Protein AF-A0A1G6Z382-F1 (afdb_monomer)

Mean predicted aligned error: 14.05 Å

Organism: NCBI:txid67344

Solvent-accessible surface area (backbone atoms only — not comparable to full-atom values): 13376 Å² total; per-residue (Å²): 138,86,88,85,84,87,79,84,83,82,91,83,75,92,77,90,72,85,78,77,84,85,70,66,70,61,54,58,51,49,52,54,50,49,60,47,50,56,53,57,46,63,77,44,44,68,63,54,48,50,48,51,53,40,37,58,52,25,72,68,38,95,47,33,58,59,16,46,53,53,32,54,49,52,49,50,49,55,32,52,77,30,65,69,52,27,49,55,74,53,34,86,59,90,91,37,66,72,57,52,52,51,54,52,48,50,50,54,39,50,41,51,28,52,51,48,10,39,75,70,55,50,26,41,82,86,68,54,58,52,52,51,54,51,50,49,52,56,51,55,62,46,25,59,64,36,27,72,76,66,41,78,64,48,49,52,61,60,50,50,55,55,51,63,72,43,37,50,60,94,66,78,76,76,80,80,80,75,62,51,74,69,55,45,54,50,51,56,55,70,67,45,55,85,79,72,69,77,80,77,64,85,77,78,79,86,76,86,80,74,91,86,85,85,81,90,80,133

Nearest PDB structures (folds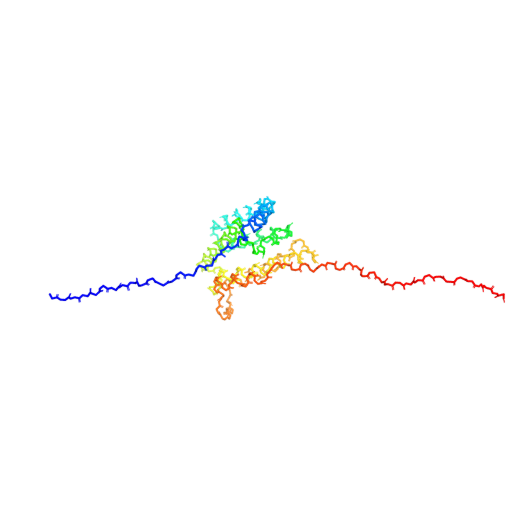eek):
  5ovy-assembly1_A  TM=8.124E-01  e=6.525E-07  Mycobacteroides abscessus ATCC 19977
  2o7t-assembly1_A-2  TM=6.522E-01  e=5.419E-02  Corynebacterium glutamicum
  4dw6-assembly1_A  TM=5.379E-01  e=5.115E-01  Mycobacterium tuberculosis
  3nxc-assembly1_A-2  TM=4.611E-01  e=4.389E-01  Escherichia coli K-12

Structure (mmCIF, N/CA/C/O backbone):
data_AF-A0A1G6Z382-F1
#
_entry.id   AF-A0A1G6Z382-F1
#
loop_
_atom_site.group_PDB
_atom_site.id
_atom_site.type_symbol
_atom_site.label_atom_id
_atom_site.label_alt_id
_atom_site.label_comp_id
_atom_site.label_asym_id
_atom_site.label_entity_id
_atom_site.label_seq_id
_atom_site.pdbx_PDB_ins_code
_atom_site.Cartn_x
_atom_site.Cartn_y
_atom_site.Cartn_z
_atom_site.occupancy
_atom_site.B_iso_or_equiv
_atom_site.auth_seq_id
_atom_site.auth_comp_id
_atom_site.auth_asym_id
_atom_site.auth_atom_id
_atom_site.pdbx_PDB_model_num
ATOM 1 N N . MET A 1 1 ? -37.699 55.249 -8.198 1.00 37.56 1 MET A N 1
ATOM 2 C CA . MET A 1 1 ? -36.897 55.324 -6.958 1.00 37.56 1 MET A CA 1
ATOM 3 C C . MET A 1 1 ? -35.907 54.172 -6.975 1.00 37.56 1 MET A C 1
ATOM 5 O O . MET A 1 1 ? -36.363 53.043 -7.046 1.00 37.56 1 MET A O 1
ATOM 9 N N . GLY A 1 2 ? -34.603 54.464 -6.929 1.00 37.72 2 GLY A N 1
ATOM 10 C CA . GLY A 1 2 ? -33.578 53.499 -6.503 1.00 37.72 2 GLY A CA 1
ATOM 11 C C . GLY A 1 2 ? -32.687 52.887 -7.588 1.00 37.72 2 GLY A C 1
ATOM 12 O O . GLY A 1 2 ? -32.868 51.737 -7.954 1.00 37.72 2 GLY A O 1
ATOM 13 N N . THR A 1 3 ? -31.713 53.668 -8.049 1.00 36.41 3 THR A N 1
ATOM 14 C CA . THR A 1 3 ? -30.533 53.320 -8.863 1.00 36.41 3 THR A CA 1
ATOM 15 C C . THR A 1 3 ? -29.584 52.330 -8.172 1.00 36.41 3 THR A C 1
ATOM 17 O O . THR A 1 3 ? -29.286 52.549 -7.003 1.00 36.41 3 THR A O 1
ATOM 20 N N . VAL A 1 4 ? -29.010 51.359 -8.906 1.00 34.84 4 VAL A N 1
ATOM 21 C CA . VAL A 1 4 ? -27.672 50.758 -8.650 1.00 34.84 4 VAL A CA 1
ATOM 22 C C . VAL A 1 4 ? -27.096 50.296 -10.007 1.00 34.84 4 VAL A C 1
ATOM 24 O O . VAL A 1 4 ? -27.610 49.362 -10.608 1.00 34.84 4 VAL A O 1
ATOM 27 N N . ALA A 1 5 ? -26.306 51.136 -10.681 1.00 33.81 5 ALA A N 1
ATOM 28 C CA . ALA A 1 5 ? -24.834 51.134 -10.730 1.00 33.81 5 ALA A CA 1
ATOM 29 C C . ALA A 1 5 ? -24.227 50.019 -11.611 1.00 33.81 5 ALA A C 1
ATOM 31 O O . ALA A 1 5 ? -23.841 48.943 -11.162 1.00 33.81 5 ALA A O 1
ATOM 32 N N . GLU A 1 6 ? -24.131 50.363 -12.892 1.00 31.95 6 GLU A N 1
ATOM 33 C CA . GLU A 1 6 ? -23.311 49.767 -13.942 1.00 31.95 6 GLU A CA 1
ATOM 34 C C . GLU A 1 6 ? -21.823 49.888 -13.567 1.00 31.95 6 GLU A C 1
ATOM 36 O O . GLU A 1 6 ? -21.307 50.990 -13.390 1.00 31.95 6 GLU A O 1
ATOM 41 N N . THR A 1 7 ? -21.134 48.756 -13.396 1.00 32.41 7 THR A N 1
ATOM 42 C CA . THR A 1 7 ? -19.675 48.732 -13.209 1.00 32.41 7 THR A CA 1
ATOM 43 C C . THR A 1 7 ? -19.030 48.282 -14.509 1.00 32.41 7 THR A C 1
ATOM 45 O O . THR A 1 7 ? -19.066 47.109 -14.877 1.00 32.41 7 THR A O 1
ATOM 48 N N . GLN A 1 8 ? -18.459 49.261 -15.203 1.00 28.50 8 GLN A N 1
ATOM 49 C CA . GLN A 1 8 ? -17.589 49.079 -16.352 1.00 28.50 8 GLN A CA 1
ATOM 50 C C . GLN A 1 8 ? -16.321 48.327 -15.929 1.00 28.50 8 GLN A C 1
ATOM 52 O O . GLN A 1 8 ? -15.611 48.754 -15.019 1.00 28.50 8 GLN A O 1
ATOM 57 N N . VAL A 1 9 ? -16.014 47.234 -16.625 1.00 33.16 9 VAL A N 1
ATOM 58 C CA . VAL A 1 9 ? -14.691 46.604 -16.592 1.00 33.16 9 VAL A CA 1
ATOM 59 C C . VAL A 1 9 ? -13.892 47.187 -17.753 1.00 33.16 9 VAL A C 1
ATOM 61 O O . VAL A 1 9 ? -14.219 46.972 -18.919 1.00 33.16 9 VAL A O 1
ATOM 64 N N . THR A 1 10 ? -12.873 47.976 -17.430 1.00 30.80 10 THR A N 1
ATOM 65 C CA . THR A 1 10 ? -11.912 48.524 -18.388 1.00 30.80 10 THR A CA 1
ATOM 66 C C . THR A 1 10 ? -10.898 47.457 -18.830 1.00 30.80 10 THR A C 1
ATOM 68 O O . THR A 1 10 ? -10.396 46.708 -17.989 1.00 30.80 10 THR A O 1
ATOM 71 N N . PRO A 1 11 ? -10.550 47.394 -20.131 1.00 27.97 11 PRO A N 1
ATOM 72 C CA . PRO A 1 11 ? -9.504 46.524 -20.652 1.00 27.97 11 PRO A CA 1
ATOM 73 C C . PRO A 1 11 ? -8.146 47.243 -20.608 1.00 27.97 11 PRO A C 1
ATOM 75 O O . PRO A 1 11 ? -7.964 48.293 -21.221 1.00 27.97 11 PRO A O 1
ATOM 78 N N . TRP A 1 12 ? -7.175 46.670 -19.908 1.00 28.38 12 TRP A N 1
ATOM 79 C CA . TRP A 1 12 ? -5.752 46.983 -20.065 1.00 28.38 12 TRP A CA 1
ATOM 80 C C . TRP A 1 12 ? -5.058 45.683 -20.494 1.00 28.38 12 TRP A C 1
ATOM 82 O O . TRP A 1 12 ? -5.486 44.607 -20.093 1.00 28.38 12 TRP A O 1
ATOM 92 N N . ALA A 1 13 ? -3.985 45.643 -21.263 1.00 28.78 13 ALA A N 1
ATOM 93 C CA . ALA A 1 13 ? -3.425 46.508 -22.284 1.00 28.78 13 ALA A CA 1
ATOM 94 C C . ALA A 1 13 ? -2.597 45.542 -23.149 1.00 28.78 13 ALA A C 1
ATOM 96 O O . ALA A 1 13 ? -2.020 44.584 -22.627 1.00 28.78 13 ALA A O 1
ATOM 97 N N . ALA A 1 14 ? -2.572 45.761 -24.460 1.00 29.89 14 ALA A N 1
ATOM 98 C CA . ALA A 1 14 ? -1.743 44.986 -25.367 1.00 29.89 14 ALA A CA 1
ATOM 99 C C . ALA A 1 14 ? -0.263 45.142 -24.987 1.00 29.89 14 ALA A C 1
ATOM 101 O O . ALA A 1 14 ? 0.250 46.256 -24.890 1.00 29.89 14 ALA A O 1
ATOM 102 N N . GLY A 1 15 ? 0.405 44.012 -24.777 1.00 27.69 15 GLY A N 1
ATOM 103 C CA . GLY A 1 15 ? 1.846 43.889 -24.906 1.00 27.69 15 GLY A CA 1
ATOM 104 C C . GLY A 1 15 ? 2.104 42.984 -26.097 1.00 27.69 15 GLY A C 1
ATOM 105 O O . GLY A 1 15 ? 2.038 41.764 -25.962 1.00 27.69 15 GLY A O 1
ATOM 106 N N . ASP A 1 16 ? 2.346 43.586 -27.258 1.00 37.78 16 ASP A N 1
ATOM 107 C CA . ASP A 1 16 ? 2.897 42.888 -28.411 1.00 37.78 16 ASP A CA 1
ATOM 108 C C . ASP A 1 16 ? 4.299 42.396 -28.040 1.00 37.78 16 ASP A C 1
ATOM 110 O O . ASP A 1 16 ? 5.248 43.174 -27.939 1.00 37.78 16 ASP A O 1
ATOM 114 N N . VAL A 1 17 ? 4.428 41.090 -27.811 1.00 34.91 17 VAL A N 1
ATOM 115 C CA . VAL A 1 17 ? 5.716 40.404 -27.878 1.00 34.91 17 VAL A CA 1
ATOM 116 C C . VAL A 1 17 ? 5.632 39.452 -29.053 1.00 34.91 17 VAL A C 1
ATOM 118 O O . VAL A 1 17 ? 5.010 38.390 -28.997 1.00 34.91 17 VAL A O 1
ATOM 121 N N . GLU A 1 18 ? 6.246 39.898 -30.138 1.00 30.92 18 GLU A N 1
ATOM 122 C CA . GLU A 1 18 ? 6.592 39.126 -31.317 1.00 30.92 18 GLU A CA 1
ATOM 123 C C . GLU A 1 18 ? 7.218 37.791 -30.884 1.00 30.92 18 GLU A C 1
ATOM 125 O O . GLU A 1 18 ? 8.352 37.718 -30.405 1.00 30.92 18 GLU A O 1
ATOM 130 N N . THR A 1 19 ? 6.442 36.712 -30.991 1.00 37.09 19 THR A N 1
ATOM 131 C CA . THR A 1 19 ? 6.929 35.357 -30.736 1.00 37.09 19 THR A CA 1
ATOM 132 C C . THR A 1 19 ? 7.710 34.901 -31.958 1.00 37.09 19 THR A C 1
ATOM 134 O O . THR A 1 19 ? 7.186 34.275 -32.876 1.00 37.09 19 THR A O 1
ATOM 137 N N . VAL A 1 20 ? 9.004 35.220 -31.965 1.00 37.88 20 VAL A N 1
ATOM 138 C CA . VAL A 1 20 ? 9.977 34.549 -32.827 1.00 37.88 20 VAL A CA 1
ATOM 139 C C . VAL A 1 20 ? 9.923 33.054 -32.504 1.00 37.88 20 VAL A C 1
ATOM 141 O O . VAL A 1 20 ? 10.113 32.633 -31.361 1.00 37.88 20 VAL A O 1
ATOM 144 N N . GLY A 1 21 ? 9.588 32.258 -33.517 1.00 43.69 21 GLY A N 1
ATOM 145 C CA . GLY A 1 21 ? 9.312 30.834 -33.402 1.00 43.69 21 GLY A CA 1
ATOM 146 C C . GLY A 1 21 ? 10.452 30.039 -32.767 1.00 43.69 21 GLY A C 1
ATOM 147 O O . GLY A 1 21 ? 11.489 29.808 -33.379 1.00 43.69 21 GLY A O 1
ATOM 148 N N . VAL A 1 22 ? 10.189 29.508 -31.574 1.00 44.59 22 VAL A N 1
ATOM 149 C CA . VAL A 1 22 ? 10.884 28.346 -30.999 1.00 44.59 22 VAL A CA 1
ATOM 150 C C . VAL A 1 22 ? 9.844 27.229 -30.819 1.00 44.59 22 VAL A C 1
ATOM 152 O O . VAL A 1 22 ? 9.589 26.740 -29.726 1.00 44.59 22 VAL A O 1
ATOM 155 N N . GLY A 1 23 ? 9.121 26.899 -31.895 1.00 45.06 23 GLY A N 1
ATOM 156 C CA . GLY A 1 23 ? 7.919 26.051 -31.834 1.00 45.06 23 GLY A CA 1
ATOM 157 C C . GLY A 1 23 ? 8.081 24.610 -32.323 1.00 45.06 23 GLY A C 1
ATOM 158 O O . GLY A 1 23 ? 7.208 23.784 -32.059 1.00 45.06 23 GLY A O 1
ATOM 159 N N . GLU A 1 24 ? 9.170 24.277 -33.018 1.00 42.47 24 GLU A N 1
ATOM 160 C CA . GLU A 1 24 ? 9.216 23.035 -33.808 1.00 42.47 24 GLU A CA 1
ATOM 161 C C . GLU A 1 24 ? 10.185 21.976 -33.257 1.00 42.47 24 GLU A C 1
ATOM 163 O O . GLU A 1 24 ? 9.921 20.778 -33.355 1.00 42.47 24 GLU A O 1
ATOM 168 N N . HIS A 1 25 ? 11.233 22.381 -32.532 1.00 40.31 25 HIS A N 1
ATOM 169 C CA . HIS A 1 25 ? 12.170 21.434 -31.913 1.00 40.31 25 HIS A CA 1
ATOM 170 C C . HIS A 1 25 ? 11.658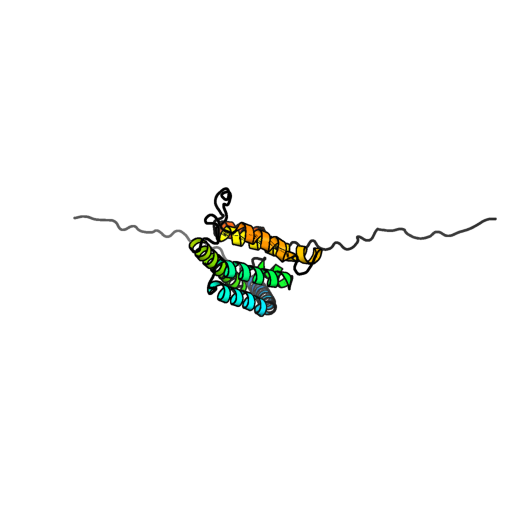 20.823 -30.594 1.00 40.31 25 HIS A C 1
ATOM 172 O O . HIS A 1 25 ? 11.987 19.674 -30.286 1.00 40.31 25 HIS A O 1
ATOM 178 N N . GLN A 1 26 ? 10.798 21.528 -29.843 1.00 42.03 26 GLN A N 1
ATOM 179 C CA . GLN A 1 26 ? 10.212 21.010 -28.597 1.00 42.03 26 GLN A CA 1
ATOM 180 C C . GLN A 1 26 ? 9.153 19.921 -28.857 1.00 42.03 26 GLN A C 1
ATOM 182 O O . GLN A 1 26 ? 9.088 18.944 -28.111 1.00 42.03 26 GLN A O 1
ATOM 187 N N . ARG A 1 27 ? 8.357 20.034 -29.935 1.00 44.53 27 ARG A N 1
ATOM 188 C CA . ARG A 1 27 ? 7.290 19.063 -30.261 1.00 44.53 27 ARG A CA 1
ATOM 189 C C . ARG A 1 27 ? 7.840 17.714 -30.723 1.00 44.53 27 ARG A C 1
ATOM 191 O O . ARG A 1 27 ? 7.331 16.676 -30.313 1.00 44.53 27 ARG A O 1
ATOM 198 N N . VAL A 1 28 ? 8.914 17.709 -31.516 1.00 48.06 28 VAL A N 1
ATOM 199 C CA . VAL A 1 28 ? 9.547 16.467 -32.003 1.00 48.06 28 VAL A CA 1
ATOM 200 C C . VAL A 1 28 ? 10.350 15.772 -30.894 1.00 48.06 28 VAL A C 1
ATOM 202 O O . VAL A 1 28 ? 10.411 14.542 -30.842 1.00 48.06 28 VAL A O 1
ATOM 205 N N . ALA A 1 29 ? 10.947 16.531 -29.967 1.00 49.84 29 ALA A N 1
ATOM 206 C CA . ALA A 1 29 ? 11.574 15.973 -28.767 1.00 49.84 29 ALA A CA 1
ATOM 207 C C . ALA A 1 29 ? 10.533 15.407 -27.781 1.00 49.84 29 ALA A C 1
ATOM 209 O O . ALA A 1 29 ? 10.727 14.301 -27.273 1.00 49.84 29 ALA A O 1
ATOM 210 N N . GLY A 1 30 ? 9.410 16.110 -27.581 1.00 54.06 30 GLY A N 1
ATOM 211 C CA . GLY A 1 30 ? 8.272 15.645 -26.781 1.00 54.06 30 GLY A CA 1
ATOM 212 C C . GLY A 1 30 ? 7.637 14.371 -27.342 1.00 54.06 30 GLY A C 1
ATOM 213 O O . GLY A 1 30 ? 7.497 13.392 -26.618 1.00 54.06 30 GLY A O 1
ATOM 214 N N . GLY A 1 31 ? 7.374 14.319 -28.653 1.00 58.53 31 GLY A N 1
ATOM 215 C CA . GLY A 1 31 ? 6.812 13.133 -29.312 1.00 58.53 31 GLY A CA 1
ATOM 216 C C . GLY A 1 31 ? 7.732 11.906 -29.269 1.00 58.53 31 GLY A C 1
ATOM 217 O O . GLY A 1 31 ? 7.267 10.787 -29.063 1.00 58.53 31 GLY A O 1
ATOM 218 N N . ARG A 1 32 ? 9.056 12.094 -29.389 1.00 60.31 32 ARG A N 1
ATOM 219 C CA . ARG A 1 32 ? 10.026 10.989 -29.265 1.00 60.31 32 ARG A CA 1
ATOM 220 C C . ARG A 1 32 ? 10.184 10.487 -27.829 1.00 60.31 32 ARG A C 1
ATOM 222 O O . ARG A 1 32 ? 10.360 9.284 -27.639 1.00 60.31 32 ARG A O 1
ATOM 229 N N . ARG A 1 33 ? 10.118 11.377 -26.831 1.00 57.72 33 ARG A N 1
ATOM 230 C CA . ARG A 1 33 ? 10.147 11.012 -25.405 1.00 57.72 33 ARG A CA 1
ATOM 231 C C . ARG A 1 33 ? 8.869 10.270 -25.004 1.00 57.72 33 ARG A C 1
ATOM 233 O O . ARG A 1 33 ? 8.987 9.202 -24.410 1.00 57.72 33 ARG A O 1
ATOM 240 N N . GLN A 1 34 ? 7.702 10.759 -25.425 1.00 59.44 34 GLN A N 1
ATOM 241 C CA . GLN A 1 34 ? 6.414 10.096 -25.206 1.00 59.44 34 GLN A CA 1
ATOM 242 C C . GLN A 1 34 ? 6.397 8.695 -25.831 1.00 59.44 34 GLN A C 1
ATOM 244 O O . GLN A 1 34 ? 6.180 7.709 -25.139 1.00 59.44 34 GLN A O 1
ATOM 249 N N . GLY A 1 35 ? 6.773 8.569 -27.110 1.00 61.31 35 GLY A N 1
ATOM 250 C CA . GLY A 1 35 ? 6.819 7.268 -27.786 1.00 61.31 35 GLY A CA 1
ATOM 251 C C . GLY A 1 35 ? 7.896 6.308 -27.256 1.00 61.31 35 GLY A C 1
ATOM 252 O O . GLY A 1 35 ? 7.848 5.109 -27.534 1.00 61.31 35 GLY A O 1
ATOM 253 N N . HIS A 1 36 ? 8.904 6.792 -26.524 1.00 61.03 36 HIS A N 1
ATOM 254 C CA . HIS A 1 36 ? 9.823 5.932 -25.773 1.00 61.03 36 HIS A CA 1
ATOM 255 C C . HIS A 1 36 ? 9.199 5.477 -24.451 1.00 61.03 36 HIS A C 1
ATOM 257 O O . HIS A 1 36 ? 9.239 4.286 -24.158 1.00 61.03 36 HIS A O 1
ATOM 263 N N . GLN A 1 37 ? 8.583 6.393 -23.699 1.00 61.12 37 GLN A N 1
ATOM 264 C CA . GLN A 1 37 ? 7.869 6.074 -22.466 1.00 61.12 37 GLN A CA 1
ATOM 265 C C . GLN A 1 37 ? 6.765 5.046 -22.736 1.00 61.12 37 GLN A C 1
ATOM 267 O O . GLN A 1 37 ? 6.804 3.974 -22.145 1.00 61.12 37 GLN A O 1
ATOM 272 N N . ASP A 1 38 ? 5.894 5.264 -23.721 1.00 63.75 38 ASP A N 1
ATOM 273 C CA . ASP A 1 38 ? 4.815 4.329 -24.075 1.00 63.75 38 ASP A CA 1
ATOM 274 C C . ASP A 1 38 ? 5.334 2.916 -24.424 1.00 63.75 38 ASP A C 1
ATOM 276 O O . ASP A 1 38 ? 4.706 1.910 -24.087 1.00 63.75 38 ASP A O 1
ATOM 280 N N . ARG A 1 39 ? 6.525 2.810 -25.038 1.00 60.84 39 ARG A N 1
ATOM 281 C CA . ARG A 1 39 ? 7.186 1.520 -25.314 1.00 60.84 39 ARG A CA 1
ATOM 282 C C . ARG A 1 39 ? 7.738 0.851 -24.060 1.00 60.84 39 ARG A C 1
ATOM 284 O O . ARG A 1 39 ? 7.617 -0.363 -23.939 1.00 60.84 39 ARG A O 1
ATOM 291 N N . VAL A 1 40 ? 8.319 1.617 -23.137 1.00 61.50 40 VAL A N 1
ATOM 292 C CA . VAL A 1 40 ? 8.726 1.104 -21.819 1.00 61.50 40 VAL A CA 1
ATOM 293 C C . VAL A 1 40 ? 7.494 0.559 -21.090 1.00 61.50 40 VAL A C 1
ATOM 295 O O . VAL A 1 40 ? 7.530 -0.567 -20.609 1.00 61.50 40 VAL A O 1
ATOM 298 N N . PHE A 1 41 ? 6.362 1.270 -21.115 1.00 63.81 41 PHE A N 1
ATOM 299 C CA . PHE A 1 41 ? 5.103 0.798 -20.522 1.00 63.81 41 PHE A CA 1
ATOM 300 C C . PHE A 1 41 ? 4.562 -0.483 -21.151 1.00 63.81 41 PHE A C 1
ATOM 302 O O . PHE A 1 41 ? 4.065 -1.344 -20.427 1.00 63.81 41 PHE A O 1
ATOM 309 N N . ALA A 1 42 ? 4.675 -0.644 -22.470 1.00 68.00 42 ALA A N 1
ATOM 310 C CA . ALA A 1 42 ? 4.212 -1.851 -23.149 1.00 68.00 42 ALA A CA 1
ATOM 311 C C . ALA A 1 42 ? 4.883 -3.130 -22.612 1.00 68.00 42 ALA A C 1
ATOM 313 O O . ALA A 1 42 ? 4.229 -4.168 -22.550 1.00 68.00 42 ALA A O 1
ATOM 314 N N . VAL A 1 43 ? 6.145 -3.047 -22.173 1.00 68.81 43 VAL A N 1
ATOM 315 C CA . VAL A 1 43 ? 6.887 -4.176 -21.578 1.00 68.81 43 VAL A CA 1
ATOM 316 C C . VAL A 1 43 ? 6.357 -4.541 -20.187 1.00 68.81 43 VAL A C 1
ATOM 318 O O . VAL A 1 43 ? 6.398 -5.704 -19.797 1.00 68.81 43 VAL A O 1
ATOM 321 N N . PHE A 1 44 ? 5.822 -3.570 -19.447 1.00 70.00 44 PHE A N 1
ATOM 322 C CA . PHE A 1 44 ? 5.355 -3.763 -18.070 1.00 70.00 44 PHE A CA 1
ATOM 323 C C . PHE A 1 44 ? 3.837 -3.907 -17.942 1.00 70.00 44 PHE A C 1
ATOM 325 O O . PHE A 1 44 ? 3.341 -4.186 -16.852 1.00 70.00 44 PHE A O 1
ATOM 332 N N . ARG A 1 45 ? 3.092 -3.741 -19.041 1.00 72.75 45 ARG A N 1
ATOM 333 C CA . ARG A 1 45 ? 1.624 -3.731 -19.066 1.00 72.75 45 ARG A CA 1
ATOM 334 C C . ARG A 1 45 ? 1.007 -4.928 -18.352 1.00 72.75 45 ARG A C 1
ATOM 336 O O . ARG A 1 45 ? 0.088 -4.736 -17.565 1.00 72.75 45 ARG A O 1
ATOM 343 N N . ASP A 1 46 ? 1.511 -6.129 -18.610 1.00 75.31 46 ASP A N 1
ATOM 344 C CA . ASP A 1 46 ? 0.913 -7.354 -18.078 1.00 75.31 46 ASP A CA 1
ATOM 345 C C . ASP A 1 46 ? 1.074 -7.413 -16.542 1.00 75.31 46 ASP A C 1
ATOM 347 O O . ASP A 1 46 ? 0.108 -7.659 -15.828 1.00 75.31 46 ASP A O 1
ATOM 351 N N . ARG A 1 47 ? 2.230 -6.992 -16.009 1.00 75.50 47 ARG A N 1
ATOM 352 C CA . ARG A 1 47 ? 2.472 -6.877 -14.555 1.00 75.50 47 ARG A CA 1
ATOM 353 C C . ARG A 1 47 ? 1.641 -5.772 -13.888 1.00 75.50 47 ARG A C 1
ATOM 355 O O . ARG A 1 47 ? 1.171 -5.915 -12.757 1.00 75.50 47 ARG A O 1
ATOM 362 N N . LEU A 1 48 ? 1.432 -4.652 -14.583 1.00 76.31 48 LEU A N 1
ATOM 363 C CA . LEU A 1 48 ? 0.550 -3.577 -14.109 1.00 76.31 48 LEU A CA 1
ATOM 364 C C . LEU A 1 48 ? -0.925 -4.016 -14.114 1.00 76.31 48 LEU A C 1
ATOM 366 O O . LEU A 1 48 ? -1.694 -3.638 -13.223 1.00 76.31 48 LEU A O 1
ATOM 370 N N . ALA A 1 49 ? -1.319 -4.847 -15.083 1.00 82.19 49 ALA A N 1
ATOM 371 C CA . ALA A 1 49 ? -2.636 -5.470 -15.122 1.00 82.19 49 ALA A CA 1
ATOM 372 C C . ALA A 1 49 ? -2.819 -6.462 -13.964 1.00 82.19 49 ALA A C 1
ATOM 374 O O . ALA A 1 49 ? -3.865 -6.435 -13.317 1.00 82.19 49 ALA A O 1
ATOM 375 N N . ASP A 1 50 ? -1.794 -7.245 -13.620 1.00 84.38 50 ASP A N 1
ATOM 376 C CA . ASP A 1 50 ? -1.824 -8.144 -12.460 1.00 84.38 50 ASP A CA 1
ATOM 377 C C . ASP A 1 50 ? -1.995 -7.382 -11.142 1.00 84.38 50 ASP A C 1
ATOM 379 O O . ASP A 1 50 ? -2.812 -7.767 -10.302 1.00 84.38 50 ASP A O 1
ATOM 383 N N . THR A 1 51 ? -1.302 -6.247 -10.989 1.00 84.06 51 THR A N 1
ATOM 384 C CA . THR A 1 51 ? -1.473 -5.347 -9.834 1.00 84.06 51 THR A CA 1
ATOM 385 C C . THR A 1 51 ? -2.905 -4.814 -9.752 1.00 84.06 51 THR A C 1
ATOM 387 O O . THR A 1 51 ? -3.500 -4.767 -8.674 1.00 84.06 51 THR A O 1
ATOM 390 N N . THR A 1 52 ? -3.482 -4.451 -10.899 1.00 89.50 52 THR A N 1
ATOM 391 C CA . THR A 1 52 ? -4.870 -3.985 -10.986 1.00 89.50 52 THR A CA 1
ATOM 392 C C . THR A 1 52 ? -5.843 -5.102 -10.597 1.00 89.50 52 THR A C 1
ATOM 394 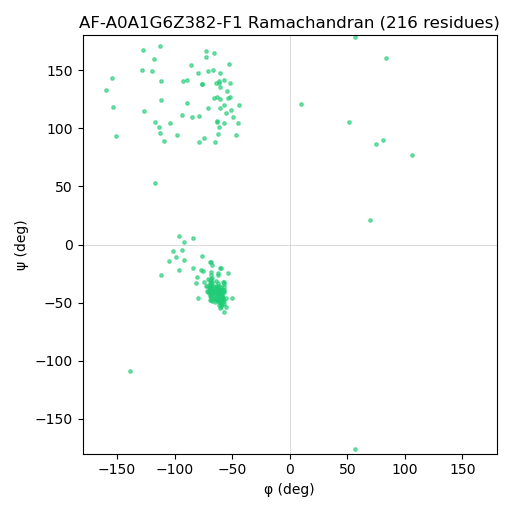O O . THR A 1 52 ? -6.728 -4.909 -9.766 1.00 89.50 52 THR A O 1
ATOM 397 N N . ALA A 1 53 ? -5.659 -6.309 -11.132 1.00 92.31 53 ALA A N 1
ATOM 398 C CA . ALA A 1 53 ? -6.494 -7.460 -10.808 1.00 92.31 53 ALA A CA 1
ATOM 399 C C . ALA A 1 53 ? -6.386 -7.861 -9.326 1.00 92.31 53 ALA A C 1
ATOM 401 O O . ALA A 1 53 ? -7.386 -8.239 -8.713 1.00 92.31 53 ALA A O 1
ATOM 402 N N . ALA A 1 54 ? -5.193 -7.756 -8.733 1.00 94.25 54 ALA A N 1
ATOM 403 C CA . ALA A 1 54 ? -4.987 -7.991 -7.309 1.00 94.25 54 ALA A CA 1
ATOM 404 C C . ALA A 1 54 ? -5.781 -7.000 -6.450 1.00 94.25 54 ALA A C 1
ATOM 406 O O . ALA A 1 54 ? -6.414 -7.420 -5.483 1.00 94.25 54 ALA A O 1
ATOM 407 N N . GLY A 1 55 ? -5.809 -5.717 -6.819 1.00 95.38 55 GLY A N 1
ATOM 408 C CA . GLY A 1 55 ? -6.578 -4.723 -6.073 1.00 95.38 55 GLY A CA 1
ATOM 409 C C . GLY A 1 55 ? -8.089 -4.898 -6.210 1.00 95.38 55 GLY A C 1
ATOM 410 O O . GLY A 1 55 ? -8.800 -4.762 -5.218 1.00 95.38 55 GLY A O 1
ATOM 411 N N . GLU A 1 56 ? -8.596 -5.281 -7.388 1.00 95.75 56 GLU A N 1
ATOM 412 C CA . GLU A 1 56 ? -10.021 -5.624 -7.538 1.00 95.75 56 GLU A CA 1
ATOM 413 C C . GLU A 1 56 ? -10.414 -6.808 -6.641 1.00 95.75 56 GLU A C 1
ATOM 415 O O . GLU A 1 56 ? -11.398 -6.721 -5.905 1.00 95.75 56 GLU A O 1
ATOM 420 N N . ARG A 1 57 ? -9.606 -7.881 -6.620 1.00 97.00 57 ARG A N 1
ATOM 421 C CA . ARG A 1 57 ? -9.833 -9.024 -5.718 1.00 97.00 57 ARG A CA 1
ATOM 422 C C . ARG A 1 57 ? -9.812 -8.595 -4.252 1.00 97.00 57 ARG A C 1
ATOM 424 O O . ARG A 1 57 ? -10.729 -8.937 -3.507 1.00 97.00 57 ARG A O 1
ATOM 431 N N . ALA A 1 58 ? -8.810 -7.813 -3.857 1.00 97.50 58 ALA A N 1
ATOM 432 C CA . ALA A 1 58 ? -8.643 -7.354 -2.485 1.00 97.50 58 ALA A CA 1
ATOM 433 C C . ALA A 1 58 ? -9.831 -6.521 -1.994 1.00 97.50 58 ALA A C 1
ATOM 435 O O . ALA A 1 58 ? -10.328 -6.757 -0.897 1.00 97.50 58 ALA A O 1
ATOM 436 N N . ARG A 1 59 ? -10.355 -5.604 -2.818 1.00 97.38 59 ARG A N 1
ATOM 437 C CA . ARG A 1 59 ? -11.522 -4.780 -2.447 1.00 97.38 59 ARG A CA 1
ATOM 438 C C . ARG A 1 59 ? -12.784 -5.605 -2.191 1.00 97.38 59 ARG A C 1
ATOM 440 O O . ARG A 1 59 ? -13.631 -5.181 -1.406 1.00 97.38 59 ARG A O 1
ATOM 447 N N . THR A 1 60 ? -12.887 -6.779 -2.811 1.00 96.00 60 THR A N 1
ATOM 448 C CA . THR A 1 60 ? -13.991 -7.732 -2.610 1.00 96.00 60 THR A CA 1
ATOM 449 C C . THR A 1 60 ? -13.727 -8.780 -1.527 1.00 96.00 60 THR A C 1
ATOM 451 O O . THR A 1 60 ? -14.570 -9.648 -1.310 1.00 96.00 60 THR A O 1
ATOM 454 N N . ALA A 1 61 ? -12.583 -8.725 -0.836 1.00 96.62 61 ALA A N 1
ATOM 455 C CA . ALA A 1 61 ? -12.269 -9.679 0.220 1.00 96.62 61 ALA A CA 1
ATOM 456 C C . ALA A 1 61 ? -13.301 -9.592 1.368 1.00 96.62 61 ALA A C 1
ATOM 458 O O . ALA A 1 61 ? -13.682 -8.478 1.755 1.00 96.62 61 ALA A O 1
ATOM 459 N N . PRO A 1 62 ? -13.746 -10.731 1.936 1.00 94.62 62 PRO A N 1
ATOM 460 C CA . PRO A 1 62 ? -14.674 -10.736 3.069 1.00 94.62 62 PRO A CA 1
ATOM 461 C C . PRO A 1 62 ? -14.118 -10.015 4.300 1.00 94.62 62 PRO A C 1
ATOM 463 O O . PRO A 1 62 ? -14.856 -9.314 4.978 1.00 94.62 62 PRO A O 1
ATOM 466 N N . ASP A 1 63 ? -12.814 -10.151 4.532 1.00 94.94 63 ASP A N 1
ATOM 467 C CA . ASP A 1 63 ? -12.065 -9.553 5.636 1.00 94.94 63 ASP A CA 1
ATOM 468 C C . ASP A 1 63 ? -11.103 -8.492 5.079 1.00 94.94 63 ASP A C 1
ATOM 470 O O . ASP A 1 63 ? -10.299 -8.783 4.182 1.00 94.94 63 ASP A O 1
ATOM 474 N N . ALA A 1 64 ? -11.197 -7.253 5.571 1.00 96.94 64 ALA A N 1
ATOM 475 C CA . ALA A 1 64 ? -10.412 -6.141 5.041 1.00 96.94 64 ALA A CA 1
ATOM 476 C C . ALA A 1 64 ? -8.918 -6.290 5.342 1.00 96.94 64 ALA A C 1
ATOM 478 O O . ALA A 1 64 ? -8.086 -5.897 4.521 1.00 96.94 64 ALA A O 1
ATOM 479 N N . TRP A 1 65 ? -8.566 -6.891 6.483 1.00 97.56 65 TRP A N 1
ATOM 480 C CA . TRP A 1 65 ? -7.173 -7.116 6.866 1.00 97.56 65 TRP A CA 1
ATOM 481 C C . TRP A 1 65 ? -6.461 -8.084 5.915 1.00 97.56 65 TRP A C 1
ATOM 483 O O . TRP A 1 65 ? -5.343 -7.820 5.462 1.00 97.56 65 TRP A O 1
ATOM 493 N N . THR A 1 66 ? -7.122 -9.190 5.588 1.00 97.19 66 THR A N 1
ATOM 494 C CA . THR A 1 66 ? -6.670 -10.192 4.622 1.00 97.19 66 THR A CA 1
ATOM 495 C C . THR A 1 66 ? -6.561 -9.556 3.246 1.00 97.19 66 THR A C 1
ATOM 497 O O . THR A 1 66 ? -5.505 -9.642 2.625 1.00 97.19 66 THR A O 1
ATOM 500 N N . GLY A 1 67 ? -7.585 -8.807 2.816 1.00 97.88 67 GLY A N 1
ATOM 501 C CA . GLY A 1 67 ? -7.542 -8.056 1.561 1.00 97.88 67 GLY A CA 1
ATOM 502 C C . GLY A 1 67 ? -6.344 -7.103 1.473 1.00 97.88 67 GLY A C 1
ATOM 503 O O . GLY A 1 67 ? -5.639 -7.094 0.466 1.00 97.88 67 GLY A O 1
ATOM 504 N N . LEU A 1 68 ? -6.070 -6.335 2.533 1.00 98.06 68 LEU A N 1
ATOM 505 C CA . LEU A 1 68 ? -4.926 -5.420 2.599 1.00 98.06 68 LEU A CA 1
ATOM 506 C C . LEU A 1 68 ? -3.593 -6.172 2.555 1.00 98.06 68 LEU A C 1
ATOM 508 O O . LEU A 1 68 ? -2.721 -5.831 1.757 1.00 98.06 68 LEU A O 1
ATOM 512 N N . SER A 1 69 ? -3.440 -7.198 3.389 1.00 97.69 69 SER A N 1
ATOM 513 C CA . SER A 1 69 ? -2.200 -7.973 3.499 1.00 97.69 69 SER A CA 1
ATOM 514 C C . SER A 1 69 ? -1.859 -8.679 2.184 1.00 97.69 69 SER A C 1
ATOM 516 O O . SER A 1 69 ? -0.721 -8.595 1.717 1.00 97.69 69 SER A O 1
ATOM 518 N N . ASP A 1 70 ? -2.852 -9.305 1.549 1.00 97.12 70 ASP A N 1
ATOM 519 C CA . ASP A 1 70 ? -2.691 -10.010 0.276 1.00 97.12 70 ASP A CA 1
ATOM 520 C C . ASP A 1 70 ? -2.387 -9.042 -0.868 1.00 97.12 70 ASP A C 1
ATOM 522 O O . ASP A 1 70 ? -1.505 -9.304 -1.691 1.00 97.12 70 ASP A O 1
ATOM 526 N N . TYR A 1 71 ? -3.071 -7.894 -0.905 1.00 97.50 71 TYR A N 1
ATOM 527 C CA . TYR A 1 71 ? -2.823 -6.869 -1.914 1.00 97.50 71 TYR A CA 1
ATOM 528 C C . TYR A 1 71 ? -1.392 -6.340 -1.842 1.00 97.50 71 TYR A C 1
ATOM 530 O O . TYR A 1 71 ? -0.682 -6.321 -2.850 1.00 97.50 71 TYR A O 1
ATOM 538 N N . LEU A 1 72 ? -0.945 -5.949 -0.647 1.00 96.56 72 LEU A N 1
ATOM 539 C CA . LEU A 1 72 ? 0.405 -5.430 -0.457 1.00 96.56 72 LEU A CA 1
ATOM 540 C C . LEU A 1 72 ? 1.460 -6.512 -0.712 1.00 96.56 72 LEU A C 1
ATOM 542 O O . LEU A 1 72 ? 2.492 -6.220 -1.311 1.00 96.56 72 LEU A O 1
ATOM 546 N N . GLY A 1 73 ? 1.180 -7.769 -0.358 1.00 96.12 73 GLY A N 1
ATOM 547 C CA . GLY A 1 73 ? 2.017 -8.908 -0.729 1.00 96.12 73 GLY A CA 1
ATOM 548 C C . GLY A 1 73 ? 2.166 -9.071 -2.246 1.00 96.12 73 GLY A C 1
ATOM 549 O O . GLY A 1 73 ? 3.283 -9.241 -2.733 1.00 96.12 73 GLY A O 1
ATOM 550 N N . ALA A 1 74 ? 1.072 -8.965 -3.005 1.00 94.12 74 ALA A N 1
ATOM 551 C CA . ALA A 1 74 ? 1.091 -9.058 -4.467 1.00 94.12 74 ALA A CA 1
ATOM 552 C C . ALA A 1 74 ? 1.849 -7.891 -5.126 1.00 94.12 74 ALA A C 1
ATOM 554 O O . ALA A 1 74 ? 2.639 -8.102 -6.052 1.00 94.12 74 ALA A O 1
ATOM 555 N N . VAL A 1 75 ? 1.655 -6.666 -4.621 1.00 92.44 75 VAL A N 1
ATOM 556 C CA . VAL A 1 75 ? 2.397 -5.480 -5.079 1.00 92.44 75 VAL A CA 1
ATOM 557 C C . VAL A 1 75 ? 3.893 -5.680 -4.849 1.00 92.44 75 VAL A C 1
ATOM 559 O O . VAL A 1 75 ? 4.684 -5.520 -5.774 1.00 92.44 75 VAL A O 1
ATOM 562 N N . PHE A 1 76 ? 4.298 -6.078 -3.642 1.00 93.56 76 PHE A N 1
ATOM 563 C CA . PHE A 1 76 ? 5.712 -6.254 -3.316 1.00 93.56 76 PHE A CA 1
ATOM 564 C C . PHE A 1 76 ? 6.366 -7.440 -4.027 1.00 93.56 76 PHE A C 1
ATOM 566 O O . PHE A 1 76 ? 7.528 -7.325 -4.412 1.00 93.56 76 PHE A O 1
ATOM 573 N N . GLY A 1 77 ? 5.632 -8.528 -4.274 1.00 92.25 77 GLY A N 1
ATOM 574 C CA . GLY A 1 77 ? 6.099 -9.611 -5.143 1.00 92.25 77 GLY A CA 1
ATOM 575 C C . GLY A 1 77 ? 6.418 -9.100 -6.550 1.00 92.25 77 GLY A C 1
ATOM 576 O O . GLY A 1 77 ? 7.525 -9.292 -7.042 1.00 92.25 77 GLY A O 1
ATOM 577 N N . THR A 1 78 ? 5.510 -8.312 -7.134 1.00 88.69 78 THR A N 1
ATOM 578 C CA . THR A 1 78 ? 5.720 -7.683 -8.451 1.00 88.69 78 THR A CA 1
ATOM 579 C C . THR A 1 78 ? 6.949 -6.762 -8.467 1.00 88.69 78 THR A C 1
ATOM 581 O O . THR A 1 78 ? 7.701 -6.735 -9.440 1.00 88.69 78 THR A O 1
ATOM 584 N N . LEU A 1 79 ? 7.177 -6.007 -7.386 1.00 87.19 79 LEU A N 1
ATOM 585 C CA . LEU A 1 79 ? 8.353 -5.144 -7.230 1.00 87.19 79 LEU A CA 1
ATOM 586 C C . LEU A 1 79 ? 9.663 -5.933 -7.070 1.00 87.19 79 LEU A C 1
ATOM 588 O O . LEU A 1 79 ? 10.724 -5.416 -7.418 1.00 87.19 79 LEU A O 1
ATOM 592 N N . ALA A 1 80 ? 9.606 -7.139 -6.505 1.00 88.75 80 ALA A N 1
ATOM 593 C CA . ALA A 1 80 ? 10.767 -7.991 -6.273 1.00 88.75 80 ALA A CA 1
ATOM 594 C C . ALA A 1 80 ? 11.192 -8.767 -7.525 1.00 88.75 80 ALA A C 1
ATOM 596 O O . ALA A 1 80 ? 12.389 -8.966 -7.733 1.00 88.75 80 ALA A O 1
ATOM 597 N N . ASP A 1 81 ? 10.228 -9.152 -8.361 1.00 85.81 81 ASP A N 1
ATOM 598 C CA . ASP A 1 81 ? 10.461 -9.963 -9.559 1.00 85.81 81 ASP A CA 1
ATOM 599 C C . ASP A 1 81 ? 11.240 -9.220 -10.652 1.00 85.81 81 ASP A C 1
ATOM 601 O O . ASP A 1 81 ? 11.905 -9.847 -11.480 1.00 85.81 81 ASP A O 1
ATOM 605 N N . ASP A 1 82 ? 11.161 -7.886 -10.694 1.00 79.69 82 ASP A N 1
ATOM 606 C CA . ASP A 1 82 ? 11.741 -7.115 -11.788 1.00 79.69 82 ASP A CA 1
ATOM 607 C C . ASP A 1 82 ? 12.125 -5.685 -11.384 1.00 79.69 82 ASP A C 1
ATOM 609 O O . ASP A 1 82 ? 11.290 -4.840 -11.052 1.00 79.69 82 ASP A O 1
ATOM 613 N N . ARG A 1 83 ? 13.426 -5.387 -11.489 1.00 74.25 83 ARG A N 1
ATOM 614 C CA . ARG A 1 83 ? 13.982 -4.070 -11.153 1.00 74.25 83 ARG A CA 1
ATOM 615 C C . ARG A 1 83 ? 13.414 -2.946 -12.024 1.00 74.25 83 ARG A C 1
ATOM 617 O O . ARG A 1 83 ? 13.213 -1.852 -11.517 1.00 74.25 83 ARG A O 1
ATOM 624 N N . GLY A 1 84 ? 13.134 -3.200 -13.303 1.00 74.31 84 GLY A N 1
ATOM 625 C CA . GLY A 1 84 ? 12.550 -2.196 -14.198 1.00 74.31 84 GLY A CA 1
ATOM 626 C C . GLY A 1 84 ? 11.110 -1.844 -13.819 1.00 74.31 84 GLY A C 1
ATOM 627 O O . GLY A 1 84 ? 10.721 -0.683 -13.878 1.00 74.31 84 GLY A O 1
ATOM 628 N N . THR A 1 85 ? 10.348 -2.830 -13.353 1.00 74.50 85 THR A N 1
ATOM 629 C CA . THR A 1 85 ? 8.987 -2.687 -12.830 1.00 74.50 85 THR A CA 1
ATOM 630 C C . THR A 1 85 ? 9.017 -1.933 -11.508 1.00 74.50 85 THR A C 1
ATOM 632 O O . THR A 1 85 ? 8.206 -1.032 -11.304 1.00 74.50 85 THR A O 1
ATOM 635 N N . ASN A 1 86 ? 9.988 -2.235 -10.641 1.00 81.06 86 ASN A N 1
ATOM 636 C CA . ASN A 1 86 ? 10.223 -1.472 -9.420 1.00 81.06 86 ASN A CA 1
ATOM 637 C C . ASN A 1 86 ? 10.548 -0.004 -9.708 1.00 81.06 86 ASN A C 1
ATOM 639 O O . ASN A 1 86 ? 9.880 0.884 -9.180 1.00 81.06 86 ASN A O 1
ATOM 643 N N . ASP A 1 87 ? 11.525 0.249 -10.580 1.00 77.62 87 ASP A N 1
ATOM 644 C CA . ASP A 1 87 ? 11.923 1.601 -10.961 1.00 77.62 87 ASP A CA 1
ATOM 645 C C . ASP A 1 87 ? 10.733 2.343 -11.590 1.00 77.62 87 ASP A C 1
ATOM 647 O O . ASP A 1 87 ? 10.477 3.492 -11.243 1.00 77.62 87 ASP A O 1
ATOM 651 N N . LEU A 1 88 ? 9.936 1.686 -12.439 1.00 76.88 88 LEU A N 1
ATOM 652 C CA . LEU A 1 88 ? 8.738 2.278 -13.036 1.00 76.88 88 LEU A CA 1
ATOM 653 C C . LEU A 1 88 ? 7.672 2.646 -11.994 1.00 76.88 88 LEU A C 1
ATOM 655 O O . LEU A 1 88 ? 7.130 3.745 -12.041 1.00 76.88 88 LEU A O 1
ATOM 659 N N . MET A 1 89 ? 7.380 1.736 -11.063 1.00 76.06 89 MET A N 1
ATOM 660 C CA . MET A 1 89 ? 6.341 1.891 -10.036 1.00 76.06 89 MET A CA 1
ATOM 661 C C . MET A 1 89 ? 6.743 2.840 -8.905 1.00 76.06 89 MET A C 1
ATOM 663 O O . MET A 1 89 ? 5.881 3.375 -8.213 1.00 76.06 89 MET A O 1
ATOM 667 N N . THR A 1 90 ? 8.042 3.041 -8.685 1.00 73.88 90 THR A N 1
ATOM 668 C CA . THR A 1 90 ? 8.563 3.950 -7.653 1.00 73.88 90 THR A CA 1
ATOM 669 C C . THR A 1 90 ? 8.969 5.313 -8.217 1.00 73.88 90 THR A C 1
ATOM 671 O O . THR A 1 90 ? 9.177 6.253 -7.448 1.00 73.88 90 THR A O 1
ATOM 674 N N . THR A 1 91 ? 9.025 5.467 -9.543 1.00 68.25 91 THR A N 1
ATOM 675 C CA . THR A 1 91 ? 9.297 6.743 -10.216 1.00 68.25 91 THR A CA 1
ATOM 676 C C . THR A 1 91 ? 8.008 7.469 -10.557 1.00 68.25 91 THR A C 1
ATOM 678 O O . THR A 1 91 ? 7.063 6.881 -11.064 1.00 68.25 91 THR A O 1
ATOM 681 N N . ARG A 1 92 ? 7.990 8.794 -10.394 1.00 64.38 92 ARG A N 1
ATOM 682 C CA . ARG A 1 92 ? 6.925 9.624 -10.963 1.00 64.38 92 ARG A CA 1
ATOM 683 C C . ARG A 1 92 ? 7.256 9.969 -12.419 1.00 64.38 92 ARG A C 1
ATOM 685 O O . ARG A 1 92 ? 8.149 10.773 -12.672 1.00 64.38 92 ARG A O 1
ATOM 692 N N . LEU A 1 93 ? 6.518 9.392 -13.370 1.00 62.28 93 LEU A N 1
ATOM 693 C CA . LEU A 1 93 ? 6.509 9.805 -14.782 1.00 62.28 93 LEU A CA 1
ATOM 694 C C . LEU A 1 93 ? 5.159 10.484 -15.095 1.00 62.28 93 LEU A C 1
ATOM 696 O O . LEU A 1 93 ? 4.206 9.794 -15.455 1.00 62.28 93 LEU A O 1
ATOM 700 N N . PRO A 1 94 ? 5.033 11.815 -14.912 1.00 55.75 94 PRO A N 1
ATOM 701 C CA . PRO A 1 94 ? 3.744 12.521 -14.987 1.00 55.75 94 PRO A CA 1
ATOM 702 C C . PRO A 1 94 ? 3.065 12.445 -16.364 1.00 55.75 94 PRO A C 1
ATOM 704 O O . PRO A 1 94 ? 1.834 12.519 -16.439 1.00 55.75 94 PRO A O 1
ATOM 707 N N . ASP A 1 95 ? 3.857 12.240 -17.417 1.00 62.56 95 ASP A N 1
ATOM 708 C CA . ASP A 1 95 ? 3.414 12.208 -18.815 1.00 62.56 95 ASP A CA 1
ATOM 709 C C . ASP A 1 95 ? 2.878 10.837 -19.256 1.00 62.56 95 ASP A C 1
ATOM 711 O O . ASP A 1 95 ? 2.561 10.642 -20.429 1.00 62.56 95 ASP A O 1
ATOM 715 N N . VAL A 1 96 ? 2.762 9.869 -18.336 1.00 70.31 96 VAL A N 1
ATOM 716 C CA . VAL A 1 96 ? 2.274 8.531 -18.681 1.00 70.31 96 VAL A CA 1
ATOM 717 C C . VAL A 1 96 ? 0.981 8.195 -17.959 1.00 70.31 96 VAL A C 1
ATOM 719 O O . VAL A 1 96 ? 0.954 7.873 -16.770 1.00 70.31 96 VAL A O 1
ATOM 722 N N . GLU A 1 97 ? -0.108 8.227 -18.725 1.00 73.88 97 GLU A N 1
ATOM 723 C CA . GLU A 1 97 ? -1.469 7.981 -18.246 1.00 73.88 97 GLU A CA 1
ATOM 724 C C . GLU A 1 97 ? -1.620 6.608 -17.574 1.00 73.88 97 GLU A C 1
ATOM 726 O O . GLU A 1 97 ? -2.247 6.488 -16.524 1.00 73.88 97 GLU A O 1
ATOM 731 N N . ALA A 1 98 ? -0.969 5.574 -18.115 1.00 71.88 98 ALA A N 1
ATOM 732 C CA . ALA A 1 98 ? -1.017 4.230 -17.542 1.00 71.88 98 ALA A CA 1
ATOM 733 C C . ALA A 1 98 ? -0.468 4.181 -16.103 1.00 71.88 98 ALA A C 1
ATOM 735 O O . ALA A 1 98 ? -1.055 3.533 -15.239 1.00 71.88 98 ALA A O 1
ATOM 736 N N . LEU A 1 99 ? 0.617 4.908 -15.811 1.00 76.12 99 LEU A N 1
ATOM 737 C CA . LEU A 1 99 ? 1.193 4.956 -14.464 1.00 76.12 99 LEU A CA 1
ATOM 738 C C . LEU A 1 99 ? 0.288 5.702 -13.488 1.00 76.12 99 LEU A C 1
ATOM 740 O O . LEU A 1 99 ? 0.097 5.279 -12.349 1.00 76.12 99 LEU A O 1
ATOM 744 N N . ARG A 1 100 ? -0.313 6.798 -13.958 1.00 81.81 100 ARG A N 1
ATOM 745 C CA . ARG A 1 100 ? -1.305 7.560 -13.197 1.00 81.81 100 ARG A CA 1
ATOM 746 C C . ARG A 1 100 ? -2.499 6.685 -12.826 1.00 81.81 100 ARG A C 1
ATOM 748 O O . ARG A 1 100 ? -2.923 6.701 -11.671 1.00 81.81 100 ARG A O 1
ATOM 755 N N . ALA A 1 101 ? -2.998 5.887 -13.769 1.00 84.81 101 ALA A N 1
ATOM 756 C CA . ALA A 1 101 ? -4.093 4.954 -13.534 1.00 84.81 101 ALA A CA 1
ATOM 757 C C . ALA A 1 101 ? -3.735 3.900 -12.473 1.00 84.81 101 ALA A C 1
ATOM 759 O O . ALA A 1 101 ? -4.546 3.636 -11.582 1.00 84.81 101 ALA A O 1
ATOM 760 N N . VAL A 1 102 ? -2.513 3.356 -12.512 1.00 85.38 102 VAL A N 1
ATOM 761 C CA . VAL A 1 102 ? -2.026 2.380 -11.523 1.00 85.38 102 VAL A CA 1
ATOM 762 C C . VAL A 1 102 ? -1.872 3.007 -10.137 1.00 85.38 102 VAL A C 1
ATOM 764 O O . VAL A 1 102 ? -2.357 2.442 -9.158 1.00 85.38 102 VAL A O 1
ATOM 767 N N . HIS A 1 103 ? -1.281 4.198 -10.022 1.00 87.12 103 HIS A N 1
ATOM 768 C CA . HIS A 1 103 ? -1.186 4.897 -8.736 1.00 87.12 103 HIS A CA 1
ATOM 769 C C . HIS A 1 103 ? -2.560 5.247 -8.161 1.00 87.12 103 HIS A C 1
ATOM 771 O O . HIS A 1 103 ? -2.795 5.060 -6.966 1.00 87.12 103 HIS A O 1
ATOM 777 N N . ALA A 1 104 ? -3.489 5.703 -9.005 1.00 91.00 104 ALA A N 1
ATOM 778 C CA . ALA A 1 104 ? -4.857 5.983 -8.592 1.00 91.00 104 ALA A CA 1
ATOM 779 C C . ALA A 1 104 ? -5.583 4.704 -8.142 1.00 91.00 104 ALA A C 1
ATOM 781 O O . ALA A 1 104 ? -6.308 4.723 -7.150 1.00 91.00 104 ALA A O 1
ATOM 782 N N . HIS A 1 105 ? -5.365 3.582 -8.833 1.00 93.00 105 HIS A N 1
ATOM 783 C CA . HIS A 1 105 ? -5.880 2.275 -8.432 1.00 93.00 105 HIS A CA 1
ATOM 784 C C . HIS A 1 105 ? -5.316 1.827 -7.075 1.00 93.00 105 HIS A C 1
ATOM 786 O O . HIS A 1 105 ? -6.082 1.390 -6.214 1.00 93.00 105 HIS A O 1
ATOM 792 N N . ASN A 1 106 ? -4.004 1.964 -6.864 1.00 93.56 106 ASN A N 1
ATOM 793 C CA . ASN A 1 106 ? -3.348 1.622 -5.602 1.00 93.56 106 ASN A CA 1
ATOM 794 C C . ASN A 1 106 ? -3.897 2.458 -4.443 1.00 93.56 106 ASN A C 1
ATOM 796 O O . ASN A 1 106 ? -4.330 1.900 -3.438 1.00 93.56 106 ASN A O 1
ATOM 800 N N . ARG A 1 107 ? -3.988 3.784 -4.620 1.00 95.62 107 ARG A N 1
ATOM 801 C CA . ARG A 1 107 ? -4.592 4.688 -3.632 1.00 95.62 107 ARG A CA 1
ATOM 802 C C . ARG A 1 107 ? -6.014 4.262 -3.272 1.00 95.62 107 ARG A C 1
ATOM 804 O O . ARG A 1 107 ? -6.280 4.054 -2.097 1.00 95.62 107 ARG A O 1
ATOM 811 N N . ARG A 1 108 ? -6.899 4.081 -4.263 1.00 97.62 108 ARG A N 1
ATOM 812 C CA . ARG A 1 108 ? -8.298 3.674 -4.018 1.00 97.62 108 ARG A CA 1
ATOM 813 C C . ARG A 1 108 ? -8.397 2.347 -3.271 1.00 97.62 108 ARG A C 1
ATOM 815 O O . ARG A 1 108 ? -9.264 2.182 -2.422 1.00 97.62 108 ARG A O 1
ATOM 822 N N . THR A 1 109 ? -7.530 1.395 -3.606 1.00 98.12 109 THR A N 1
ATOM 823 C CA . THR A 1 109 ? -7.513 0.072 -2.970 1.00 98.12 109 THR A CA 1
ATOM 824 C C . THR A 1 109 ? -7.078 0.174 -1.510 1.00 98.12 109 THR A C 1
ATOM 826 O O . THR A 1 109 ? -7.776 -0.338 -0.640 1.00 98.12 109 THR A O 1
ATOM 829 N N . VAL A 1 110 ? -5.982 0.888 -1.232 1.00 98.12 110 VAL A N 1
ATOM 830 C CA . VAL A 1 110 ? -5.494 1.121 0.136 1.00 98.12 110 VAL A CA 1
ATOM 831 C C . VAL A 1 110 ? -6.520 1.900 0.958 1.00 98.12 110 VAL A C 1
ATOM 833 O O . VAL A 1 110 ? -6.859 1.479 2.056 1.00 98.12 110 VAL A O 1
ATOM 836 N N . GLU A 1 111 ? -7.058 2.994 0.424 1.00 98.38 111 GLU A N 1
ATOM 837 C CA . GLU A 1 111 ? -8.048 3.833 1.105 1.00 98.38 111 GLU A CA 1
ATOM 838 C C . GLU A 1 111 ? -9.289 3.036 1.523 1.00 98.38 111 GLU A C 1
ATOM 840 O O . GLU A 1 111 ? -9.682 3.075 2.690 1.00 98.38 111 GLU A O 1
ATOM 845 N N . LEU A 1 112 ? -9.857 2.252 0.598 1.00 98.50 112 LEU A N 1
ATOM 846 C CA . LEU A 1 112 ? -11.026 1.418 0.870 1.00 98.50 112 LEU A CA 1
ATOM 847 C C . LEU A 1 112 ? -10.734 0.374 1.951 1.00 98.50 112 LEU A C 1
ATOM 849 O O . LEU A 1 112 ? -11.523 0.214 2.881 1.00 98.50 112 LEU A O 1
ATOM 853 N N . LEU A 1 113 ? -9.612 -0.341 1.837 1.00 98.56 113 LEU A N 1
ATOM 854 C CA . LEU A 1 113 ? -9.265 -1.420 2.764 1.00 98.56 113 LEU A CA 1
ATOM 855 C C . LEU A 1 113 ? -8.919 -0.896 4.156 1.00 98.56 113 LEU A C 1
ATOM 857 O O . LEU A 1 113 ? -9.309 -1.508 5.145 1.00 98.56 113 LEU A O 1
ATOM 861 N N . LEU A 1 114 ? -8.254 0.257 4.251 1.00 98.12 114 LEU A N 1
ATOM 862 C CA . LEU A 1 114 ? -8.040 0.916 5.535 1.00 98.12 114 LEU A CA 1
ATOM 863 C C . LEU A 1 114 ? -9.364 1.404 6.132 1.00 98.12 114 LEU A C 1
ATOM 865 O O . LEU A 1 114 ? -9.558 1.289 7.337 1.00 98.12 114 LEU A O 1
ATOM 869 N N . GLY A 1 115 ? -10.272 1.956 5.320 1.00 97.94 115 GLY A N 1
ATOM 870 C CA . GLY A 1 115 ? -11.608 2.367 5.766 1.00 97.94 115 GLY A CA 1
ATOM 871 C C . GLY A 1 115 ? -12.370 1.202 6.395 1.00 97.94 115 GLY A C 1
ATOM 872 O O . GLY A 1 115 ? -12.680 1.238 7.584 1.00 97.94 115 GLY A O 1
ATOM 873 N N . ARG A 1 116 ? -12.543 0.122 5.627 1.00 98.19 116 ARG A N 1
ATOM 874 C CA . ARG A 1 116 ? -13.186 -1.110 6.101 1.00 98.19 116 ARG A CA 1
ATOM 875 C C . ARG A 1 116 ? -12.470 -1.724 7.301 1.00 98.19 116 ARG A C 1
ATOM 877 O O . ARG A 1 116 ? -13.115 -2.108 8.262 1.00 98.19 116 ARG A O 1
ATOM 884 N N . GLY A 1 117 ? -11.140 -1.779 7.290 1.00 97.62 117 GLY A N 1
ATOM 885 C CA . GLY A 1 117 ? -10.366 -2.342 8.396 1.00 97.62 117 GLY A CA 1
ATOM 886 C C . GLY A 1 117 ? -10.513 -1.560 9.704 1.00 97.62 117 GLY A C 1
ATOM 887 O O . GLY A 1 117 ? -10.486 -2.157 10.778 1.00 97.62 117 GLY A O 1
ATOM 888 N N . ARG A 1 118 ? -10.710 -0.235 9.642 1.00 96.19 118 ARG A N 1
ATOM 889 C CA . ARG A 1 118 ? -11.038 0.576 10.828 1.00 96.19 118 ARG A CA 1
ATOM 890 C C . ARG A 1 118 ? -12.458 0.288 11.324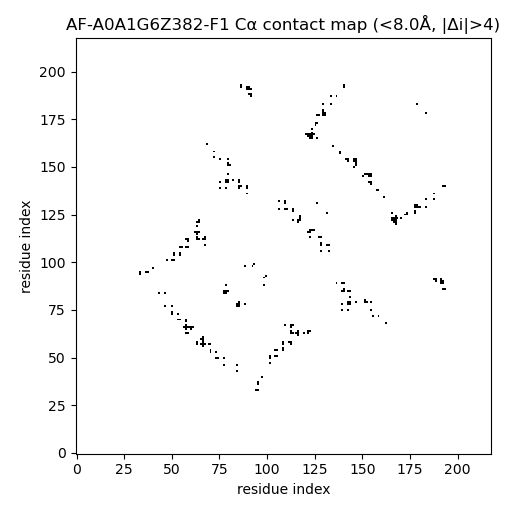 1.00 96.19 118 ARG A C 1
ATOM 892 O O . ARG A 1 118 ? -12.648 0.167 12.529 1.00 96.19 118 ARG A O 1
ATOM 899 N N . GLU A 1 119 ? -13.427 0.136 10.419 1.00 96.56 119 GLU A N 1
ATOM 900 C CA . GLU A 1 119 ? -14.810 -0.250 10.758 1.00 96.56 119 GLU A CA 1
ATOM 901 C C . GLU A 1 119 ? -14.886 -1.660 11.373 1.00 96.56 119 GLU A C 1
ATOM 903 O O . GLU A 1 119 ? -15.604 -1.878 12.345 1.00 96.56 119 GLU A O 1
ATOM 908 N N . GLU A 1 120 ? -14.100 -2.601 10.845 1.00 96.81 120 GLU A N 1
ATOM 909 C CA . GLU A 1 120 ? -13.971 -3.984 11.323 1.00 96.81 120 GLU A CA 1
ATOM 910 C C . GLU A 1 120 ? -13.107 -4.094 12.598 1.00 96.81 120 GLU A C 1
ATOM 912 O O . GLU A 1 120 ? -13.043 -5.155 13.218 1.00 96.81 120 GLU A O 1
ATOM 917 N N . GLY A 1 121 ? -12.430 -3.014 13.009 1.00 95.69 121 GLY A N 1
ATOM 918 C CA . GLY A 1 121 ? -11.554 -2.994 14.183 1.00 95.69 121 GLY A CA 1
ATOM 919 C C . GLY A 1 121 ? -10.266 -3.807 14.021 1.00 95.69 121 GLY A C 1
ATOM 920 O O . GLY A 1 121 ? -9.668 -4.198 15.019 1.00 95.69 121 GLY A O 1
ATOM 921 N N . THR A 1 122 ? -9.834 -4.078 12.787 1.00 96.44 122 THR A N 1
ATOM 922 C CA . THR A 1 122 ? -8.602 -4.821 12.470 1.00 96.44 122 THR A CA 1
ATOM 923 C C . THR A 1 122 ? -7.412 -3.900 12.185 1.00 96.44 122 THR A C 1
ATOM 925 O O . THR A 1 122 ? -6.261 -4.307 12.359 1.00 96.44 122 THR A O 1
ATOM 928 N N . VAL A 1 123 ? -7.674 -2.642 11.816 1.00 96.88 123 VAL A N 1
ATOM 929 C CA . VAL A 1 123 ? -6.676 -1.600 11.525 1.00 96.88 123 VAL A CA 1
ATOM 930 C C . VAL A 1 123 ? -6.727 -0.500 12.586 1.00 96.88 123 VAL A C 1
ATOM 932 O O . VAL A 1 123 ? -7.804 -0.097 13.026 1.00 96.88 123 VAL A O 1
ATOM 935 N N . ARG A 1 124 ? -5.561 0.017 12.992 1.00 95.62 124 ARG A N 1
ATOM 936 C CA . ARG A 1 124 ? -5.460 1.137 13.942 1.00 95.62 124 ARG A CA 1
ATOM 937 C C . ARG A 1 124 ? -6.216 2.386 13.439 1.00 95.62 124 ARG A C 1
ATOM 939 O O . ARG A 1 124 ? -6.168 2.687 12.246 1.00 95.62 124 ARG A O 1
ATOM 946 N N . PRO A 1 125 ? -6.900 3.143 14.315 1.00 93.88 125 PRO A N 1
ATOM 947 C CA . PRO A 1 125 ? -7.794 4.223 13.886 1.00 93.88 125 PRO A CA 1
ATOM 948 C C . PRO A 1 125 ? -7.070 5.508 13.459 1.00 93.88 125 PRO A C 1
ATOM 950 O O . PRO A 1 125 ? -7.642 6.312 12.732 1.00 93.88 125 PRO A O 1
ATOM 953 N N . ASP A 1 126 ? -5.832 5.708 13.909 1.00 94.00 126 ASP A N 1
ATOM 954 C CA . ASP A 1 126 ? -5.035 6.929 13.740 1.00 94.00 126 ASP A CA 1
ATOM 955 C C . ASP A 1 126 ? -4.115 6.912 12.507 1.00 94.00 126 ASP A C 1
ATOM 957 O O . ASP A 1 126 ? -3.486 7.923 12.210 1.00 94.00 126 ASP A O 1
ATOM 961 N N . VAL A 1 127 ? -4.046 5.799 11.765 1.00 95.56 127 VAL A N 1
ATOM 962 C CA . VAL A 1 127 ? -3.317 5.749 10.487 1.00 95.56 127 VAL A CA 1
ATOM 963 C C . VAL A 1 127 ? -4.156 6.349 9.367 1.00 95.56 127 VAL A C 1
ATOM 965 O O . VAL A 1 127 ? -5.375 6.176 9.350 1.00 95.56 127 VAL A O 1
ATOM 968 N N . THR A 1 128 ? -3.522 6.977 8.384 1.00 96.44 128 THR A N 1
ATOM 969 C CA . THR A 1 128 ? -4.159 7.507 7.168 1.00 96.44 128 THR A CA 1
ATOM 970 C C . THR A 1 128 ? -3.726 6.747 5.909 1.00 96.44 128 THR A C 1
ATOM 972 O O . THR A 1 128 ? -2.816 5.917 5.934 1.00 96.44 128 THR A O 1
ATOM 975 N N . THR A 1 129 ? -4.383 7.026 4.781 1.00 97.75 129 THR A N 1
ATOM 976 C CA . THR A 1 129 ? -3.956 6.508 3.472 1.00 97.75 129 THR A CA 1
ATOM 977 C C . THR A 1 129 ? -2.562 7.026 3.115 1.00 97.75 129 THR A C 1
ATOM 979 O O . THR A 1 129 ? -1.749 6.286 2.565 1.00 97.75 129 THR A O 1
ATOM 982 N N . GLU A 1 130 ? -2.261 8.277 3.454 1.00 97.50 130 GLU A N 1
ATOM 983 C CA . GLU A 1 130 ? -0.997 8.941 3.158 1.00 97.50 130 GLU A CA 1
ATOM 984 C C . GLU A 1 130 ? 0.184 8.307 3.897 1.00 97.50 130 GLU A C 1
ATOM 986 O O . GLU A 1 130 ? 1.219 8.069 3.270 1.00 97.50 130 GLU A O 1
ATOM 991 N N . ASP A 1 131 ? 0.014 7.947 5.174 1.00 96.88 131 ASP A N 1
ATOM 992 C CA . ASP A 1 131 ? 1.041 7.242 5.959 1.00 96.88 131 ASP A CA 1
ATOM 993 C C . ASP A 1 131 ? 1.430 5.918 5.298 1.00 96.88 131 ASP A C 1
ATOM 995 O O . ASP A 1 131 ? 2.611 5.600 5.128 1.00 96.88 131 ASP A O 1
ATOM 999 N N . VAL A 1 132 ? 0.417 5.154 4.880 1.00 97.00 132 VAL A N 1
ATOM 1000 C CA . VAL A 1 132 ? 0.617 3.854 4.241 1.00 97.00 132 VAL A CA 1
ATOM 1001 C C . VAL A 1 132 ? 1.257 4.035 2.870 1.00 97.00 132 VAL A C 1
ATOM 1003 O O . VAL A 1 132 ? 2.256 3.386 2.580 1.00 97.00 132 VAL A O 1
ATOM 1006 N N . LEU A 1 133 ? 0.760 4.946 2.031 1.00 95.50 133 LEU A N 1
ATOM 1007 C CA . LEU A 1 133 ? 1.345 5.186 0.709 1.00 95.50 133 LEU A CA 1
ATOM 1008 C C . LEU A 1 133 ? 2.798 5.677 0.792 1.00 95.50 133 LEU A C 1
ATOM 1010 O O . LEU A 1 133 ? 3.623 5.239 -0.013 1.00 95.50 133 LEU A O 1
ATOM 1014 N N . PHE A 1 134 ? 3.134 6.521 1.771 1.00 95.00 134 PHE A N 1
ATOM 1015 C CA . PHE A 1 134 ? 4.517 6.915 2.038 1.00 95.00 134 PHE A CA 1
ATOM 1016 C C . PHE A 1 134 ? 5.380 5.706 2.419 1.00 95.00 134 PHE A C 1
ATOM 1018 O O . PHE A 1 134 ? 6.415 5.462 1.792 1.00 95.00 134 PHE A O 1
ATOM 1025 N N . ALA A 1 135 ? 4.940 4.914 3.402 1.00 95.31 135 ALA A N 1
ATOM 1026 C CA . ALA A 1 135 ? 5.678 3.748 3.874 1.00 95.31 135 ALA A CA 1
ATOM 1027 C C . ALA A 1 135 ? 5.893 2.708 2.762 1.00 95.31 135 ALA A C 1
ATOM 1029 O O . ALA A 1 135 ? 6.999 2.188 2.607 1.00 95.31 135 ALA A O 1
ATOM 1030 N N . LEU A 1 136 ? 4.873 2.450 1.938 1.00 93.62 136 LEU A N 1
ATOM 1031 C CA . LEU A 1 136 ? 4.968 1.550 0.787 1.00 93.62 136 LEU A CA 1
ATOM 1032 C C . LEU A 1 136 ? 5.929 2.087 -0.274 1.00 93.62 136 LEU A C 1
ATOM 1034 O O . LEU A 1 136 ? 6.691 1.315 -0.847 1.00 93.62 136 LEU A O 1
ATOM 1038 N N . ALA A 1 137 ? 5.937 3.395 -0.529 1.00 91.25 137 ALA A N 1
ATOM 1039 C CA . ALA A 1 137 ? 6.853 4.002 -1.487 1.00 91.25 137 ALA A CA 1
ATOM 1040 C C . ALA A 1 137 ? 8.317 3.942 -1.016 1.00 91.25 137 ALA A C 1
ATOM 1042 O O . ALA A 1 137 ? 9.217 3.715 -1.832 1.00 91.25 137 ALA A O 1
ATOM 1043 N N . ALA A 1 138 ? 8.564 4.135 0.282 1.00 92.38 138 ALA A N 1
ATOM 1044 C CA . ALA A 1 138 ? 9.888 4.011 0.886 1.00 92.38 138 ALA A CA 1
ATOM 1045 C C . ALA A 1 138 ? 10.362 2.548 0.907 1.00 92.38 138 ALA A C 1
ATOM 1047 O O . ALA A 1 138 ? 11.470 2.240 0.465 1.00 92.38 138 ALA A O 1
ATOM 1048 N N . LEU A 1 139 ? 9.506 1.628 1.357 1.00 93.56 139 LEU A N 1
ATOM 1049 C CA . LEU A 1 139 ? 9.832 0.208 1.422 1.00 93.56 139 LEU A CA 1
ATOM 1050 C C . LEU A 1 139 ? 9.954 -0.417 0.026 1.00 93.56 139 LEU A C 1
ATOM 1052 O O . LEU A 1 139 ? 10.855 -1.217 -0.202 1.00 93.56 139 LEU A O 1
ATOM 1056 N N . GLY A 1 140 ? 9.104 -0.020 -0.922 1.00 91.38 140 GLY A N 1
ATOM 1057 C CA . GLY A 1 140 ? 9.147 -0.462 -2.317 1.00 91.38 140 GLY A CA 1
ATOM 1058 C C . GLY A 1 140 ? 10.486 -0.138 -2.972 1.00 91.38 140 GLY A C 1
ATOM 1059 O O . GLY A 1 140 ? 11.075 -0.992 -3.628 1.00 91.38 140 GLY A O 1
ATOM 1060 N N . ARG A 1 141 ? 11.030 1.050 -2.694 1.00 89.06 141 ARG A N 1
ATOM 1061 C CA . ARG A 1 141 ? 12.398 1.423 -3.072 1.00 89.06 141 ARG A CA 1
ATOM 1062 C C . ARG A 1 141 ? 13.452 0.541 -2.378 1.00 89.06 141 ARG A C 1
ATOM 1064 O O . ARG A 1 141 ? 14.467 0.167 -2.947 1.00 89.06 141 ARG A O 1
ATOM 1071 N N . ALA A 1 142 ? 13.251 0.120 -1.139 1.00 91.06 142 ALA A N 1
ATOM 1072 C CA . ALA A 1 142 ? 14.210 -0.791 -0.511 1.00 91.06 142 ALA A CA 1
ATOM 1073 C C . ALA A 1 142 ? 14.233 -2.202 -1.146 1.00 91.06 142 ALA A C 1
ATOM 1075 O O . ALA A 1 142 ? 15.192 -2.937 -0.918 1.00 91.06 142 ALA A O 1
ATOM 1076 N N . VAL A 1 143 ? 13.235 -2.594 -1.955 1.00 92.19 143 VAL A 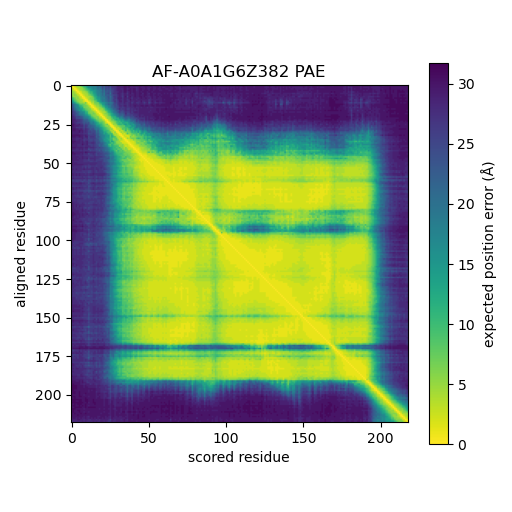N 1
ATOM 1077 C CA . VAL A 1 143 ? 13.119 -3.966 -2.484 1.00 92.19 143 VAL A CA 1
ATOM 1078 C C . VAL A 1 143 ? 14.325 -4.393 -3.332 1.00 92.19 143 VAL A C 1
ATOM 1080 O O . VAL A 1 143 ? 14.921 -5.409 -2.974 1.00 92.19 143 VAL A O 1
ATOM 1083 N N . PRO A 1 144 ? 14.767 -3.669 -4.384 1.00 89.81 144 PRO A N 1
ATOM 1084 C CA . PRO A 1 144 ? 15.900 -4.119 -5.193 1.00 89.81 144 PRO A CA 1
ATOM 1085 C C . PRO A 1 144 ? 17.212 -4.316 -4.411 1.00 89.81 144 PRO A C 1
ATOM 1087 O O . PRO A 1 144 ? 17.871 -5.334 -4.624 1.00 89.81 144 PRO A O 1
ATOM 1090 N N . PRO A 1 145 ? 17.645 -3.404 -3.511 1.00 90.50 145 PRO A N 1
ATOM 1091 C CA . PRO A 1 145 ? 18.830 -3.667 -2.698 1.00 90.50 145 PRO A CA 1
ATOM 1092 C C . PRO A 1 145 ? 18.611 -4.770 -1.649 1.00 90.50 145 PRO A C 1
ATOM 1094 O O . PRO A 1 145 ? 19.562 -5.491 -1.358 1.00 90.50 145 PRO A O 1
ATOM 1097 N N . LEU A 1 146 ? 17.396 -4.954 -1.111 1.00 92.12 146 LEU A N 1
ATOM 1098 C CA . LEU A 1 146 ? 17.087 -6.063 -0.195 1.00 92.12 146 LEU A CA 1
ATOM 1099 C C . LEU A 1 146 ? 17.226 -7.424 -0.884 1.00 92.12 146 LEU A C 1
ATOM 1101 O O . LEU A 1 146 ? 17.872 -8.321 -0.340 1.00 92.12 146 LEU A O 1
ATOM 1105 N N . THR A 1 147 ? 16.644 -7.579 -2.076 1.00 90.25 147 THR A N 1
ATOM 1106 C CA . THR A 1 147 ? 16.695 -8.846 -2.819 1.00 90.25 147 THR A CA 1
ATOM 1107 C C . THR A 1 147 ? 18.101 -9.153 -3.318 1.00 90.25 147 THR A C 1
ATOM 1109 O O . THR A 1 147 ? 18.528 -10.303 -3.257 1.00 90.25 147 THR A O 1
ATOM 1112 N N . ALA A 1 148 ? 18.861 -8.131 -3.727 1.00 89.50 148 ALA A N 1
ATOM 1113 C CA . ALA A 1 148 ? 20.255 -8.283 -4.137 1.00 89.50 148 ALA A CA 1
ATOM 1114 C C . ALA A 1 148 ? 21.198 -8.668 -2.982 1.00 89.50 148 ALA A C 1
ATOM 1116 O O . ALA A 1 148 ? 22.188 -9.360 -3.209 1.00 89.50 148 ALA A O 1
ATOM 1117 N N . ALA A 1 149 ? 20.923 -8.210 -1.756 1.00 91.19 149 ALA A N 1
ATOM 1118 C CA . ALA A 1 149 ? 21.776 -8.468 -0.595 1.00 91.19 149 ALA A CA 1
ATOM 1119 C C . ALA A 1 149 ? 21.502 -9.818 0.092 1.00 91.19 149 ALA A C 1
ATOM 1121 O O . ALA A 1 149 ? 22.352 -10.296 0.843 1.00 91.19 149 ALA A O 1
ATOM 1122 N N . ALA A 1 150 ? 20.323 -10.411 -0.116 1.00 92.44 150 ALA A N 1
ATOM 1123 C CA . ALA A 1 150 ? 19.891 -11.616 0.587 1.00 92.44 150 ALA A CA 1
ATOM 1124 C C . ALA A 1 150 ? 19.179 -12.607 -0.351 1.00 92.44 150 ALA A C 1
ATOM 1126 O O . ALA A 1 150 ? 19.827 -13.261 -1.164 1.00 92.44 150 ALA A O 1
ATOM 1127 N N . THR A 1 151 ? 17.861 -12.764 -0.215 1.00 93.56 151 THR A N 1
ATOM 1128 C CA . THR A 1 151 ? 17.044 -13.688 -1.014 1.00 93.56 151 THR A CA 1
ATOM 1129 C C . THR A 1 151 ? 15.999 -12.920 -1.827 1.00 93.56 151 THR A C 1
ATOM 1131 O O . THR A 1 151 ? 15.630 -11.808 -1.437 1.00 93.56 151 THR A O 1
ATOM 1134 N N . PRO A 1 152 ? 15.441 -13.506 -2.907 1.00 91.88 152 PRO A N 1
ATOM 1135 C CA . PRO A 1 152 ? 14.334 -12.895 -3.652 1.00 91.88 152 PRO A CA 1
ATOM 1136 C C . PRO A 1 152 ? 13.124 -12.521 -2.779 1.00 91.88 152 PRO A C 1
ATOM 1138 O O . PRO A 1 152 ? 12.395 -11.591 -3.099 1.00 91.88 152 PRO A O 1
ATOM 1141 N N . ASP A 1 153 ? 12.949 -13.193 -1.637 1.00 94.94 153 ASP A N 1
ATOM 1142 C CA . ASP A 1 153 ? 11.873 -12.963 -0.668 1.00 94.94 153 ASP A CA 1
ATOM 1143 C C . ASP A 1 153 ? 12.266 -12.047 0.510 1.00 94.94 153 ASP A C 1
ATOM 1145 O O . ASP A 1 153 ? 11.495 -11.888 1.459 1.00 94.94 153 ASP A O 1
ATOM 1149 N N . ALA A 1 154 ? 13.451 -11.425 0.493 1.00 95.75 154 ALA A N 1
ATOM 1150 C CA . ALA A 1 154 ? 13.951 -10.607 1.606 1.00 95.75 154 ALA A CA 1
ATOM 1151 C C . ALA A 1 154 ? 13.055 -9.399 1.947 1.00 95.75 154 ALA A C 1
ATOM 1153 O O . ALA A 1 154 ? 13.096 -8.894 3.069 1.00 95.75 154 ALA A O 1
ATOM 1154 N N . TRP A 1 155 ? 12.206 -8.969 1.010 1.00 95.44 155 TRP A N 1
ATOM 1155 C CA . TRP A 1 155 ? 11.185 -7.936 1.201 1.00 95.44 155 TRP A CA 1
ATOM 1156 C C . TRP A 1 155 ? 10.036 -8.366 2.125 1.00 95.44 155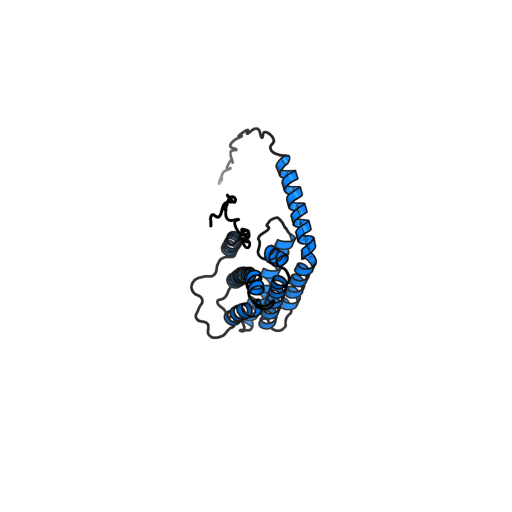 TRP A C 1
ATOM 1158 O O . TRP A 1 155 ? 9.396 -7.508 2.734 1.00 95.44 155 TRP A O 1
ATOM 1168 N N . ARG A 1 156 ? 9.775 -9.675 2.274 1.00 96.94 156 ARG A N 1
ATOM 1169 C CA . ARG A 1 156 ? 8.639 -10.184 3.062 1.00 96.94 156 ARG A CA 1
ATOM 1170 C C . ARG A 1 156 ? 8.740 -9.776 4.521 1.00 96.94 156 ARG A C 1
ATOM 1172 O O . ARG A 1 156 ? 7.760 -9.326 5.099 1.00 96.94 156 ARG A O 1
ATOM 1179 N N . ARG A 1 157 ? 9.935 -9.885 5.109 1.00 97.38 157 ARG A N 1
ATOM 1180 C CA . ARG A 1 157 ? 10.165 -9.551 6.521 1.00 97.38 157 ARG A CA 1
ATOM 1181 C C . ARG A 1 157 ? 9.843 -8.081 6.843 1.00 97.38 157 ARG A C 1
ATOM 1183 O O . ARG A 1 157 ? 9.050 -7.862 7.755 1.00 97.38 157 ARG A O 1
ATOM 1190 N N . PRO A 1 158 ? 10.413 -7.072 6.159 1.00 97.44 158 PRO A N 1
ATOM 1191 C CA . PRO A 1 158 ? 10.073 -5.681 6.438 1.00 97.44 158 PRO A CA 1
ATOM 1192 C C . PRO A 1 158 ? 8.631 -5.322 6.048 1.00 97.44 158 PRO A C 1
ATOM 1194 O O . PRO A 1 158 ? 8.035 -4.494 6.731 1.00 97.44 158 PRO A O 1
ATOM 1197 N N . LEU A 1 159 ? 8.029 -5.975 5.043 1.00 97.81 159 LEU A N 1
ATOM 1198 C CA . LEU A 1 159 ? 6.597 -5.805 4.772 1.00 97.81 159 LEU A CA 1
ATOM 1199 C C . LEU A 1 159 ? 5.735 -6.321 5.932 1.00 97.81 159 LEU A C 1
ATOM 1201 O O . LEU A 1 159 ? 4.807 -5.632 6.343 1.00 97.81 159 LEU A O 1
ATOM 1205 N N . SER A 1 160 ? 6.048 -7.490 6.497 1.00 97.50 160 SER A N 1
ATOM 1206 C CA . SER A 1 160 ? 5.340 -8.013 7.672 1.00 97.50 160 SER A CA 1
ATOM 1207 C C . SER A 1 160 ? 5.459 -7.079 8.875 1.00 97.50 160 SER A C 1
ATOM 1209 O O . SER A 1 160 ? 4.466 -6.861 9.556 1.00 97.50 160 SER A O 1
ATOM 1211 N N . LEU A 1 161 ? 6.631 -6.473 9.101 1.00 96.62 161 LEU A N 1
ATOM 1212 C CA . LEU A 1 161 ? 6.811 -5.480 10.168 1.00 96.62 161 LEU A CA 1
ATOM 1213 C C . LEU A 1 161 ? 5.954 -4.228 9.947 1.00 96.62 161 LEU A C 1
ATOM 1215 O O . LEU A 1 161 ? 5.355 -3.724 10.894 1.00 96.62 161 LEU A O 1
ATOM 1219 N N . LEU A 1 162 ? 5.879 -3.738 8.704 1.00 96.00 162 LEU A N 1
ATOM 1220 C CA . LEU A 1 162 ? 4.994 -2.631 8.347 1.00 96.00 162 LEU A CA 1
ATOM 1221 C C . LEU A 1 162 ? 3.529 -3.001 8.612 1.00 96.00 162 LEU A C 1
ATOM 1223 O O . LEU A 1 162 ? 2.827 -2.236 9.264 1.00 96.00 162 LEU A O 1
ATOM 1227 N N . LEU A 1 163 ? 3.087 -4.172 8.143 1.00 96.44 163 LEU A N 1
ATOM 1228 C CA . LEU A 1 163 ? 1.726 -4.668 8.346 1.00 96.44 163 LEU A CA 1
ATOM 1229 C C . LEU A 1 163 ? 1.403 -4.805 9.838 1.00 96.44 163 LEU A C 1
ATOM 1231 O O . LEU A 1 163 ? 0.410 -4.254 10.294 1.00 96.44 163 LEU A O 1
ATOM 1235 N N . ASP A 1 164 ? 2.249 -5.448 10.638 1.00 94.62 164 ASP A N 1
ATOM 1236 C CA . ASP A 1 164 ? 1.999 -5.582 12.077 1.00 94.62 164 ASP A CA 1
ATOM 1237 C C . ASP A 1 164 ? 1.834 -4.216 12.774 1.00 94.62 164 ASP A C 1
ATOM 1239 O O . ASP A 1 164 ? 1.006 -4.088 13.675 1.00 94.62 164 ASP A O 1
ATOM 1243 N N . GLY A 1 165 ? 2.528 -3.169 12.307 1.00 93.81 165 GLY A N 1
ATOM 1244 C CA . GLY A 1 165 ? 2.370 -1.795 12.800 1.00 93.81 165 GLY A CA 1
ATOM 1245 C C . GLY A 1 165 ? 1.034 -1.113 12.458 1.00 93.81 165 GLY A C 1
ATOM 1246 O O . GLY A 1 165 ? 0.701 -0.094 13.071 1.00 93.81 165 GLY A O 1
ATOM 1247 N N . LEU A 1 166 ? 0.265 -1.660 11.508 1.00 95.31 166 LEU A N 1
ATOM 1248 C CA . LEU A 1 166 ? -1.060 -1.171 11.105 1.00 95.31 166 LEU A CA 1
ATOM 1249 C C . LEU A 1 166 ? -2.209 -1.837 11.873 1.00 95.31 166 LEU A C 1
ATOM 1251 O O . LEU A 1 166 ? -3.336 -1.346 11.802 1.00 95.31 166 LEU A O 1
ATOM 1255 N N . ARG A 1 167 ? -1.960 -2.941 12.588 1.00 94.50 167 ARG A N 1
ATOM 1256 C CA . ARG A 1 167 ? -3.009 -3.677 13.305 1.00 94.50 167 ARG A CA 1
ATOM 1257 C C . ARG A 1 167 ? -3.602 -2.881 14.464 1.00 94.50 167 ARG A C 1
ATOM 1259 O O . ARG A 1 167 ? -2.922 -2.109 15.138 1.00 94.50 167 ARG A O 1
ATOM 1266 N N . ALA A 1 168 ? -4.871 -3.145 14.751 1.00 88.19 168 ALA A N 1
ATOM 1267 C CA . ALA A 1 168 ? -5.538 -2.668 15.955 1.00 88.19 168 ALA A CA 1
ATOM 1268 C C . ALA A 1 168 ? -5.065 -3.458 17.198 1.00 88.19 168 ALA A C 1
ATOM 1270 O O . ALA A 1 168 ? -5.600 -4.514 17.519 1.00 88.19 168 ALA A O 1
ATOM 1271 N N . SER A 1 169 ? -4.030 -2.991 17.899 1.00 76.94 169 SER A N 1
ATOM 1272 C CA . SER A 1 169 ? -3.626 -3.519 19.219 1.00 76.94 169 SER A CA 1
ATOM 1273 C C . SER A 1 169 ? -2.779 -2.475 19.941 1.00 76.94 169 SER A C 1
ATOM 1275 O O . SER A 1 169 ? -1.936 -1.872 19.278 1.00 76.94 169 SER A O 1
ATOM 1277 N N . PRO A 1 170 ? -3.048 -2.194 21.236 1.00 62.81 170 PRO A N 1
ATOM 1278 C CA . PRO A 1 170 ? -3.117 -0.844 21.800 1.00 62.81 170 PRO A CA 1
ATOM 1279 C C . PRO A 1 170 ? -1.920 -0.003 21.356 1.00 62.81 170 PRO A C 1
ATOM 1281 O O . PRO A 1 170 ? -0.843 -0.087 21.955 1.00 62.81 170 PRO A O 1
ATOM 1284 N N . PRO A 1 171 ? -2.081 0.773 20.274 1.00 68.38 171 PRO A N 1
ATOM 1285 C CA . PRO A 1 171 ? -0.952 1.463 19.707 1.00 68.38 171 PRO A CA 1
ATOM 1286 C C . PRO A 1 171 ? -0.640 2.662 20.596 1.00 68.38 171 PRO A C 1
ATOM 1288 O O . PRO A 1 171 ? -1.543 3.388 21.020 1.00 68.38 171 PRO A O 1
ATOM 1291 N N . SER A 1 172 ? 0.644 2.912 20.858 1.00 81.75 172 SER A N 1
ATOM 1292 C CA . SER A 1 172 ? 1.034 4.278 21.197 1.00 81.75 172 SER A CA 1
ATOM 1293 C C . SER A 1 172 ? 0.541 5.187 20.058 1.00 81.75 172 SER A C 1
ATOM 1295 O O . SER A 1 172 ? 0.743 4.821 18.889 1.00 81.75 172 SER A O 1
ATOM 1297 N N . PRO A 1 173 ? -0.135 6.311 20.367 1.00 85.62 173 PRO A N 1
ATOM 1298 C CA . PRO A 1 173 ? -0.634 7.220 19.340 1.00 85.62 173 PRO A CA 1
ATOM 1299 C C . PRO A 1 173 ? 0.483 7.609 18.373 1.00 85.62 173 PRO A C 1
ATOM 1301 O O . PRO A 1 173 ? 1.616 7.834 18.815 1.00 85.62 173 PRO A O 1
ATOM 1304 N N . LEU A 1 174 ? 0.187 7.677 17.071 1.00 89.75 174 LEU A N 1
ATOM 1305 C CA . LEU A 1 174 ? 1.139 8.274 16.135 1.00 89.75 174 LEU A CA 1
ATOM 1306 C C . LEU A 1 174 ? 1.383 9.743 16.527 1.00 89.75 174 LEU A C 1
ATOM 1308 O O . LEU A 1 174 ? 0.428 10.447 16.867 1.00 89.75 174 LEU A O 1
ATOM 1312 N N . PRO A 1 175 ? 2.646 10.205 16.531 1.00 90.56 175 PRO A N 1
ATOM 1313 C CA . PRO A 1 175 ? 2.946 11.607 16.767 1.00 90.56 175 PRO A CA 1
ATOM 1314 C C . PRO A 1 175 ? 2.521 12.451 15.562 1.00 90.56 175 PRO A C 1
ATOM 1316 O O . PRO A 1 175 ? 2.612 11.999 14.422 1.00 90.56 175 PRO A O 1
ATOM 1319 N N . ASP A 1 176 ? 2.144 13.699 15.836 1.00 92.25 176 ASP A N 1
ATOM 1320 C CA . ASP A 1 176 ? 1.786 14.709 14.836 1.00 92.25 176 ASP A CA 1
ATOM 1321 C C . ASP A 1 176 ? 0.651 14.288 13.877 1.00 92.25 176 ASP A C 1
ATOM 1323 O O . ASP A 1 176 ? -0.016 13.267 14.043 1.00 92.25 176 ASP A O 1
ATOM 1327 N N . ARG A 1 177 ? 0.349 15.144 12.895 1.00 94.38 177 ARG A N 1
ATOM 1328 C CA . ARG A 1 177 ? -0.613 14.826 11.832 1.00 94.38 177 ARG A CA 1
ATOM 1329 C C . ARG A 1 177 ? 0.077 14.072 10.698 1.00 94.38 177 ARG A C 1
ATOM 1331 O O . ARG A 1 177 ? 1.249 14.316 10.416 1.00 94.38 177 ARG A O 1
ATOM 1338 N N . SER A 1 178 ? -0.691 13.278 9.958 1.00 95.69 178 SER A N 1
ATOM 1339 C CA . SER A 1 178 ? -0.227 12.771 8.667 1.00 95.69 178 SER A CA 1
ATOM 1340 C C . SER A 1 178 ? -0.034 13.895 7.635 1.00 95.69 178 SER A C 1
ATOM 1342 O O . SER A 1 178 ? -0.530 15.022 7.790 1.00 95.69 178 SER A O 1
ATOM 1344 N N . LEU A 1 179 ? 0.683 13.569 6.560 1.00 96.25 179 LEU A N 1
ATOM 1345 C CA . LEU A 1 179 ? 0.805 14.393 5.364 1.00 96.25 179 LEU A CA 1
ATOM 1346 C C . LEU A 1 179 ? -0.569 14.604 4.722 1.00 96.25 179 LEU A C 1
ATOM 1348 O O . LEU A 1 179 ? -1.431 13.730 4.721 1.00 96.25 179 LEU A O 1
ATOM 1352 N N . THR A 1 180 ? -0.760 15.765 4.110 1.00 96.94 180 THR A N 1
ATOM 1353 C CA . THR A 1 180 ? -1.834 15.951 3.132 1.00 96.94 180 THR A CA 1
ATOM 1354 C C . THR A 1 180 ? -1.487 15.222 1.833 1.00 96.94 180 THR A C 1
ATOM 1356 O O . THR A 1 180 ? -0.319 14.953 1.547 1.00 96.94 180 THR A O 1
ATOM 1359 N N . ALA A 1 181 ? -2.484 14.961 0.984 1.00 92.69 181 ALA A N 1
ATOM 1360 C CA . ALA A 1 181 ? -2.244 14.345 -0.322 1.00 92.69 181 ALA A CA 1
ATOM 1361 C C . ALA A 1 181 ? -1.254 15.149 -1.191 1.00 92.69 181 ALA A C 1
ATOM 1363 O O . ALA A 1 181 ? -0.434 14.550 -1.878 1.00 92.69 181 ALA A O 1
ATOM 1364 N N . ALA A 1 182 ? -1.293 16.488 -1.130 1.00 92.62 182 ALA A N 1
ATOM 1365 C CA . ALA A 1 182 ? -0.366 17.355 -1.859 1.00 92.62 182 ALA A CA 1
ATOM 1366 C C . ALA A 1 182 ? 1.069 17.266 -1.309 1.00 92.62 182 ALA A C 1
ATOM 1368 O O . ALA A 1 182 ? 2.013 17.119 -2.081 1.00 92.62 182 ALA A O 1
ATOM 1369 N N . GLU A 1 183 ? 1.230 17.283 0.019 1.00 95.44 183 GLU A N 1
ATOM 1370 C CA . GLU A 1 183 ? 2.542 17.119 0.659 1.00 95.44 183 GLU A CA 1
ATOM 1371 C C . GLU A 1 183 ? 3.140 15.738 0.367 1.00 95.44 183 GLU A C 1
ATOM 1373 O O . GLU A 1 183 ? 4.325 15.637 0.054 1.00 95.44 183 GLU A O 1
ATOM 1378 N N . LEU A 1 184 ? 2.327 14.676 0.415 1.00 93.38 184 LEU A N 1
ATOM 1379 C CA . LEU A 1 184 ? 2.763 13.340 0.017 1.00 93.38 184 LEU A CA 1
ATOM 1380 C C . LEU A 1 184 ? 3.239 13.341 -1.437 1.00 93.38 184 LEU A C 1
ATOM 1382 O O . LEU A 1 184 ? 4.321 12.842 -1.732 1.00 93.38 184 LEU A O 1
ATOM 1386 N N . ASP A 1 185 ? 2.454 13.919 -2.340 1.00 88.81 185 ASP A N 1
ATOM 1387 C CA . ASP A 1 185 ? 2.790 14.006 -3.757 1.00 88.81 185 ASP A CA 1
ATOM 1388 C C . ASP A 1 185 ? 4.137 14.708 -4.004 1.00 88.81 185 ASP A C 1
ATOM 1390 O O . ASP A 1 185 ? 4.926 14.244 -4.839 1.00 88.81 185 ASP A O 1
ATOM 1394 N N . ASP A 1 186 ? 4.418 15.782 -3.262 1.00 90.25 186 ASP A N 1
ATOM 1395 C CA . ASP A 1 186 ? 5.686 16.511 -3.302 1.00 90.25 186 ASP A CA 1
ATOM 1396 C C . ASP A 1 186 ? 6.854 15.700 -2.728 1.00 90.25 186 ASP A C 1
ATOM 1398 O O . ASP A 1 186 ? 7.920 15.633 -3.347 1.00 90.25 186 ASP A O 1
ATOM 1402 N N . VAL A 1 187 ? 6.653 15.023 -1.596 1.00 90.94 187 VAL A N 1
ATOM 1403 C CA . VAL A 1 187 ? 7.661 14.148 -0.978 1.00 90.94 187 VAL A CA 1
ATOM 1404 C C . VAL A 1 187 ? 8.009 12.975 -1.896 1.00 90.94 187 VAL A C 1
ATOM 1406 O O . VAL A 1 187 ? 9.186 12.691 -2.125 1.00 90.94 187 VAL A O 1
ATOM 1409 N N . LEU A 1 188 ? 7.007 12.305 -2.476 1.00 86.62 188 LEU A N 1
ATOM 1410 C CA . LEU A 1 188 ? 7.218 11.188 -3.402 1.00 86.62 188 LEU A CA 1
ATOM 1411 C C . LEU A 1 188 ? 7.977 11.623 -4.663 1.00 86.62 188 LEU A C 1
ATOM 1413 O O . LEU A 1 188 ? 8.753 10.837 -5.213 1.00 86.62 188 LEU A O 1
ATOM 1417 N N . ARG A 1 189 ? 7.765 12.866 -5.115 1.00 83.56 189 ARG A N 1
ATOM 1418 C CA . ARG A 1 189 ? 8.504 13.470 -6.230 1.00 83.56 189 ARG A CA 1
ATOM 1419 C C . ARG A 1 189 ? 9.967 13.724 -5.857 1.00 83.56 189 ARG A C 1
ATOM 1421 O O . ARG A 1 189 ? 10.841 13.404 -6.660 1.00 83.56 189 ARG A O 1
ATOM 1428 N N . GLU A 1 190 ? 10.235 14.257 -4.667 1.00 86.31 190 GLU A N 1
ATOM 1429 C CA . GLU A 1 190 ? 11.597 14.566 -4.203 1.00 86.31 190 GLU A CA 1
ATOM 1430 C C . GLU A 1 190 ? 12.430 13.310 -3.917 1.00 86.31 190 GLU A C 1
ATOM 1432 O O . GLU A 1 190 ? 13.621 13.273 -4.219 1.00 86.31 190 GLU A O 1
ATOM 1437 N N . MET A 1 191 ? 11.806 12.241 -3.409 1.00 80.06 191 MET A N 1
ATOM 1438 C CA . MET A 1 191 ? 12.511 10.983 -3.136 1.00 80.06 191 MET A CA 1
ATOM 1439 C C . MET A 1 191 ? 13.159 10.358 -4.383 1.00 80.06 191 MET A C 1
ATOM 1441 O O . MET A 1 191 ? 14.086 9.564 -4.231 1.00 80.06 191 MET A O 1
ATOM 1445 N N . GLY A 1 192 ? 12.714 10.726 -5.595 1.00 66.06 192 GLY A N 1
ATOM 1446 C CA . GLY A 1 192 ? 13.297 10.296 -6.869 1.00 66.06 192 GLY A CA 1
ATOM 1447 C C . GLY A 1 192 ? 13.365 8.767 -7.062 1.00 66.06 192 GLY A C 1
ATOM 1448 O O . GLY A 1 192 ? 12.939 7.994 -6.197 1.00 66.06 192 GLY A O 1
ATOM 1449 N N . PRO A 1 193 ? 13.859 8.292 -8.219 1.00 62.84 193 PRO A N 1
ATOM 1450 C CA . PRO A 1 193 ? 14.256 6.897 -8.384 1.00 62.84 193 PRO A CA 1
ATOM 1451 C C . PRO A 1 193 ? 15.552 6.594 -7.632 1.00 62.84 193 PRO A C 1
ATOM 1453 O O . PRO A 1 193 ? 16.317 7.497 -7.277 1.00 62.84 193 PRO A O 1
ATOM 1456 N N . HIS A 1 194 ? 15.857 5.304 -7.482 1.00 56.25 194 HIS A N 1
ATOM 1457 C CA . HIS A 1 194 ? 17.188 4.854 -7.095 1.00 56.25 194 HIS A CA 1
ATOM 1458 C C . HIS A 1 194 ? 18.248 5.520 -7.963 1.00 56.25 194 HIS A C 1
ATOM 1460 O O . HIS A 1 194 ? 18.421 5.173 -9.133 1.00 56.25 194 HIS A O 1
ATOM 1466 N N . ARG A 1 195 ? 19.027 6.438 -7.379 1.00 50.91 195 ARG A N 1
ATOM 1467 C CA . ARG A 1 195 ? 20.325 6.790 -7.950 1.00 50.91 195 ARG A CA 1
ATOM 1468 C C . ARG A 1 195 ? 21.192 5.542 -7.855 1.00 50.91 195 ARG A C 1
ATOM 1470 O O . ARG A 1 195 ? 21.891 5.332 -6.868 1.00 50.91 195 ARG A O 1
ATOM 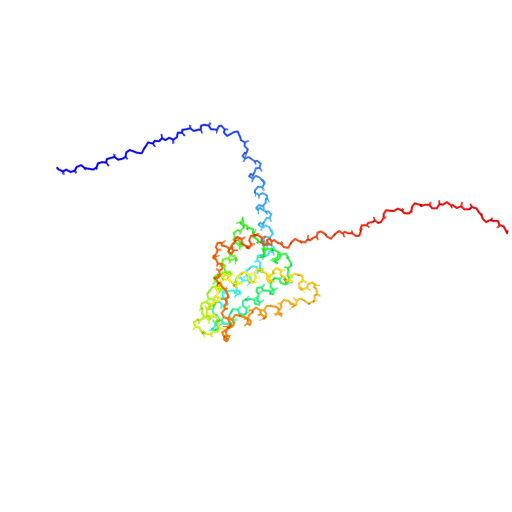1477 N N . SER A 1 196 ? 21.120 4.691 -8.873 1.00 41.84 196 SER A N 1
ATOM 1478 C CA . SER A 1 196 ? 22.138 3.679 -9.103 1.00 41.84 196 SER A CA 1
ATOM 1479 C C . SER A 1 196 ? 23.423 4.462 -9.339 1.00 41.84 196 SER A C 1
ATOM 1481 O O . SER A 1 196 ? 23.599 5.085 -10.385 1.00 41.84 196 SER A O 1
ATOM 1483 N N . ARG A 1 197 ? 24.271 4.539 -8.311 1.00 36.25 197 ARG A N 1
ATOM 1484 C CA . ARG A 1 197 ? 25.612 5.101 -8.440 1.00 36.25 197 ARG A CA 1
ATOM 1485 C C . ARG A 1 197 ? 26.271 4.336 -9.596 1.00 36.25 197 ARG A C 1
ATOM 1487 O O . ARG A 1 197 ? 26.228 3.104 -9.551 1.00 36.25 197 ARG A O 1
ATOM 1494 N N . PRO A 1 198 ? 26.804 5.003 -10.639 1.00 35.56 198 PRO A N 1
ATOM 1495 C CA . PRO A 1 198 ? 27.554 4.302 -11.667 1.00 35.56 198 PRO A CA 1
ATOM 1496 C C . PRO A 1 198 ? 28.605 3.466 -10.952 1.00 35.56 198 PRO A C 1
ATOM 1498 O O . PRO A 1 198 ? 29.310 3.982 -10.080 1.00 35.56 198 PRO A O 1
ATOM 1501 N N . GLN A 1 199 ? 28.643 2.172 -11.250 1.00 41.69 199 GLN A N 1
ATOM 1502 C CA . GLN A 1 199 ? 29.712 1.309 -10.792 1.00 41.69 199 GLN A CA 1
ATOM 1503 C C . GLN A 1 199 ? 30.986 1.872 -11.434 1.00 41.69 199 GLN A C 1
ATOM 1505 O O . GLN A 1 199 ? 31.246 1.636 -12.611 1.00 41.69 199 GLN A O 1
ATOM 1510 N N . GLU A 1 200 ? 31.716 2.719 -10.703 1.00 38.84 200 GLU A N 1
ATOM 1511 C CA . GLU A 1 200 ? 33.076 3.095 -11.068 1.00 38.84 200 GLU A CA 1
ATOM 1512 C C . GLU A 1 200 ? 33.842 1.776 -11.142 1.00 38.84 200 GLU A C 1
ATOM 1514 O O . GLU A 1 200 ? 34.094 1.127 -10.124 1.00 38.84 200 GLU A O 1
ATOM 1519 N N . GLY A 1 201 ? 34.107 1.326 -12.372 1.00 41.84 201 GLY A N 1
ATOM 1520 C CA . GLY A 1 201 ? 34.980 0.191 -12.622 1.00 41.84 201 GLY A CA 1
ATOM 1521 C C . GLY A 1 201 ? 36.320 0.414 -11.918 1.00 41.84 201 GLY A C 1
ATOM 1522 O O . GLY A 1 201 ? 36.674 1.565 -11.635 1.00 41.84 201 GLY A O 1
ATOM 1523 N N . PRO A 1 202 ? 37.058 -0.661 -11.594 1.00 44.03 202 PRO A N 1
ATOM 1524 C CA . PRO A 1 202 ? 38.334 -0.538 -10.906 1.00 44.03 202 PRO A CA 1
ATOM 1525 C C . PRO A 1 202 ? 39.203 0.476 -11.651 1.00 44.03 202 PRO A C 1
ATOM 1527 O O . PRO A 1 202 ? 39.512 0.303 -12.826 1.00 44.03 202 PRO A O 1
ATOM 1530 N N . LYS A 1 203 ? 39.516 1.584 -10.972 1.00 47.34 203 LYS A N 1
ATOM 1531 C CA . LYS A 1 203 ? 40.355 2.649 -11.504 1.00 47.34 203 LYS A CA 1
ATOM 1532 C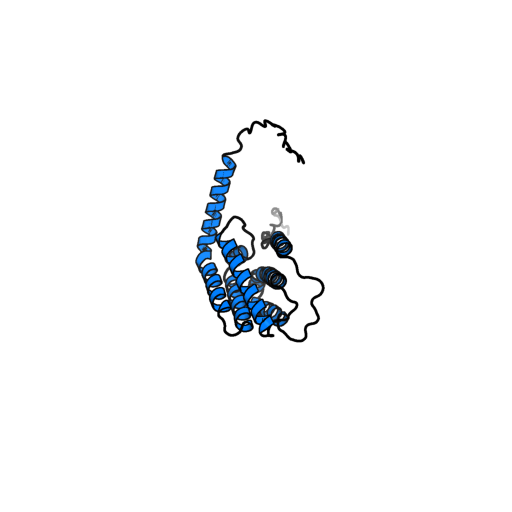 C . LYS A 1 203 ? 41.729 2.039 -11.750 1.00 47.34 203 LYS A C 1
ATOM 1534 O O . LYS A 1 203 ? 42.445 1.757 -10.789 1.00 47.34 203 LYS A O 1
ATOM 1539 N N . ASP A 1 204 ? 42.047 1.806 -13.020 1.00 45.84 204 ASP A N 1
ATOM 1540 C CA . ASP A 1 204 ? 43.364 1.374 -13.466 1.00 45.84 204 ASP A CA 1
ATOM 1541 C C . ASP A 1 204 ? 44.439 2.199 -12.753 1.00 45.84 204 ASP A C 1
ATOM 1543 O O . ASP A 1 204 ? 44.473 3.434 -12.824 1.00 45.84 204 ASP A O 1
ATOM 1547 N N . ALA A 1 205 ? 45.296 1.501 -12.010 1.00 47.31 205 ALA A N 1
ATOM 1548 C CA . ALA A 1 205 ? 46.451 2.094 -11.366 1.00 47.31 205 ALA A CA 1
ATOM 1549 C C . ALA A 1 205 ? 47.433 2.570 -12.453 1.00 47.31 205 ALA A C 1
ATOM 1551 O O . ALA A 1 205 ? 47.834 1.773 -13.306 1.00 47.31 205 ALA A O 1
ATOM 1552 N N . PRO A 1 206 ? 47.867 3.842 -12.453 1.00 42.00 206 PRO A N 1
ATOM 1553 C CA . PRO A 1 206 ? 48.806 4.310 -13.454 1.00 42.00 206 PRO A CA 1
ATOM 1554 C C . PRO A 1 206 ? 50.238 3.871 -13.113 1.00 42.00 206 PRO A C 1
ATOM 1556 O O . PRO A 1 206 ? 50.867 4.399 -12.202 1.00 42.00 206 PRO A O 1
ATOM 1559 N N . GLY A 1 207 ? 50.764 2.955 -13.929 1.00 39.72 207 GLY A N 1
ATOM 1560 C CA . GLY A 1 207 ? 52.124 3.029 -14.469 1.00 39.72 207 GLY A CA 1
ATOM 1561 C C . GLY A 1 207 ? 53.290 2.578 -13.584 1.00 39.72 207 GLY A C 1
ATOM 1562 O O . GLY A 1 207 ? 53.991 3.407 -13.015 1.00 39.72 207 GLY A O 1
ATOM 1563 N N . ALA A 1 208 ? 53.639 1.292 -13.657 1.00 37.72 208 ALA A N 1
ATOM 1564 C CA . ALA A 1 208 ? 55.035 0.867 -13.545 1.00 37.72 208 ALA A CA 1
ATOM 1565 C C . ALA A 1 208 ? 55.587 0.669 -14.966 1.00 37.72 208 ALA A C 1
ATOM 1567 O O . ALA A 1 208 ? 55.379 -0.365 -15.599 1.00 37.72 208 ALA A O 1
ATOM 1568 N N . ARG A 1 209 ? 56.235 1.710 -15.503 1.00 42.34 209 ARG A N 1
ATOM 1569 C CA . ARG A 1 209 ? 56.987 1.625 -16.760 1.00 42.34 209 ARG A CA 1
ATOM 1570 C C . ARG A 1 209 ? 58.262 0.805 -16.541 1.00 42.34 209 ARG A C 1
ATOM 1572 O O . ARG A 1 209 ? 59.122 1.207 -15.771 1.00 42.34 209 ARG A O 1
ATOM 1579 N N . THR A 1 210 ? 58.317 -0.314 -17.255 1.00 41.28 210 THR A N 1
ATOM 1580 C CA . THR A 1 210 ? 59.439 -0.807 -18.069 1.00 41.28 210 THR A CA 1
ATOM 1581 C C . THR A 1 210 ? 60.831 -0.891 -17.427 1.00 41.28 210 THR A C 1
ATOM 1583 O O . THR A 1 210 ? 61.546 0.096 -17.298 1.00 41.28 210 THR A O 1
ATOM 1586 N N . GLU A 1 211 ? 61.212 -2.136 -17.125 1.00 41.16 211 GLU A N 1
ATOM 1587 C CA . GLU A 1 211 ? 62.513 -2.770 -17.399 1.00 41.16 211 GLU A CA 1
ATOM 1588 C C . GLU A 1 211 ? 63.664 -1.879 -17.909 1.00 41.16 211 GLU A C 1
ATOM 1590 O O . GLU A 1 211 ? 63.645 -1.383 -19.035 1.00 41.16 211 GLU A O 1
ATOM 1595 N N . ALA A 1 212 ? 64.757 -1.856 -17.140 1.00 40.03 212 ALA A N 1
ATOM 1596 C CA . ALA A 1 212 ? 66.105 -1.744 -17.684 1.00 40.03 212 ALA A CA 1
ATOM 1597 C C . ALA A 1 212 ? 66.962 -2.893 -17.134 1.00 40.03 212 ALA A C 1
ATOM 1599 O O . ALA A 1 212 ? 67.197 -3.038 -15.936 1.00 40.03 212 ALA A O 1
ATOM 1600 N N . HIS A 1 213 ? 67.363 -3.744 -18.067 1.00 38.84 213 HIS A N 1
ATOM 1601 C CA . HIS A 1 213 ? 68.079 -4.999 -17.913 1.00 38.84 213 HIS A CA 1
ATOM 1602 C C . HIS A 1 213 ? 69.601 -4.791 -17.925 1.00 38.84 213 HIS A C 1
ATOM 1604 O O . HIS A 1 213 ? 70.113 -4.093 -18.798 1.00 38.84 213 HIS A O 1
ATOM 1610 N N . ARG A 1 214 ? 70.277 -5.572 -17.062 1.00 44.66 214 ARG A N 1
ATOM 1611 C CA . ARG A 1 214 ? 71.659 -6.124 -17.133 1.00 44.66 214 ARG A CA 1
ATOM 1612 C C . ARG A 1 214 ? 72.873 -5.276 -16.690 1.00 44.66 214 ARG A C 1
ATOM 1614 O O . ARG A 1 214 ? 72.810 -4.057 -16.746 1.00 44.66 214 ARG A O 1
ATOM 1621 N N . PRO A 1 215 ? 74.036 -5.920 -16.387 1.00 51.94 215 PRO A N 1
ATOM 1622 C CA . PRO A 1 215 ? 74.309 -7.363 -16.231 1.00 51.94 215 PRO A CA 1
ATOM 1623 C C . PRO A 1 215 ? 75.005 -7.771 -14.912 1.00 51.94 215 PRO A C 1
ATOM 1625 O O . PRO A 1 215 ? 75.559 -6.966 -14.172 1.00 51.94 215 PRO A O 1
ATOM 1628 N N . ARG A 1 216 ? 74.995 -9.088 -14.668 1.00 50.31 216 ARG A N 1
ATOM 1629 C CA . ARG A 1 216 ? 75.779 -9.798 -13.648 1.00 50.31 216 ARG A CA 1
ATOM 1630 C C . ARG A 1 216 ? 77.283 -9.693 -13.919 1.00 50.31 216 ARG A C 1
ATOM 1632 O O . ARG A 1 216 ? 77.708 -9.967 -15.040 1.00 50.31 216 ARG A O 1
ATOM 1639 N N . THR A 1 217 ? 78.065 -9.492 -12.863 1.00 49.69 217 THR A N 1
ATOM 1640 C CA . THR A 1 217 ? 79.467 -9.923 -12.819 1.00 49.69 217 THR A CA 1
ATOM 1641 C C . THR A 1 217 ? 79.727 -10.745 -11.561 1.00 49.69 217 THR A C 1
ATOM 1643 O O . THR A 1 217 ? 79.009 -10.633 -10.573 1.00 49.69 217 THR A O 1
ATOM 1646 N N . ARG A 1 218 ? 80.690 -11.639 -11.750 1.00 52.56 218 ARG A N 1
ATOM 1647 C CA . ARG A 1 218 ? 81.018 -12.902 -11.091 1.00 52.56 218 ARG A CA 1
ATOM 1648 C C . ARG A 1 218 ? 81.344 -12.824 -9.603 1.00 52.56 218 ARG A C 1
ATOM 1650 O O . ARG A 1 218 ? 81.965 -11.820 -9.202 1.00 52.56 218 ARG A O 1
#

Radius of gyration: 27.73 Å; Cα contacts (8 Å, |Δi|>4): 159; chains: 1; bounding box: 118×69×56 Å

InterPro domains:
  IPR036271 Tetracyclin repressor-like, C-terminal domain superfamily [SSF48498] (62-169)
  IPR049445 Transcriptional regulator SbtR-like, C-terminal domain [PF21597] (66-168)

Secondary structure (DSSP, 8-state):
-----------------------SHHHHHHHHHHHHHHHHHHHHHHHHHHHHHHHHHHHT-SSHHHHHHHHHHHHHHHHHH-HHHHHHHHS--TT-HHHHHHHHHHHHHHHHHHHHHHHTT-B-TT--HHHHHHHHHHHHHHHHHHHHHS-TTTTHHHHHHHHHTTBSS-PPPPSSPP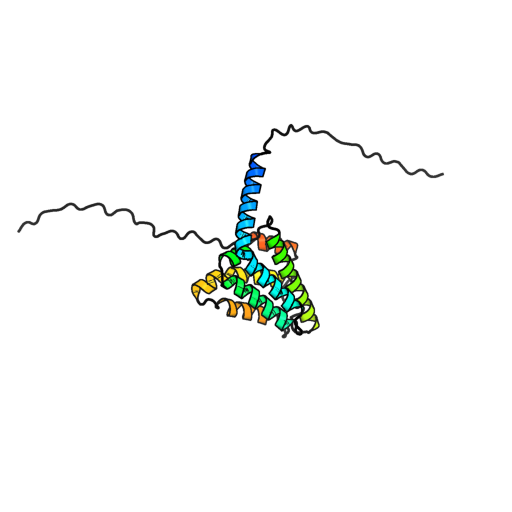PPHHHHHHHHHHT-S-------------------------

pLDDT: mean 75.31, std 23.14, range [27.69, 98.56]

Sequence (218 aa):
MGTVAETQVTPWAAGDVETVGVGEHQRVAGGRRQGHQDRVFAVFRDRLADTTAAGERARTAPDAWTGLSDYLGAVFGTLADDRGTNDLMTTRLPDVEALRAVHAHNRRTVELLLGRGREEGTVRPDVTTEDVLFALAALGRAVPPLTAAATPDAWRRPLSLLLDGLRASPPSPLPDRSLTAAELDDVLREMGPHRSRPQEGPKDAPGARTEAHRPRTR

Foldseek 3Di:
DDDDDDDDDDDDDDDDDPPPDPDDPVVVVVVVVLVVVVVLCVVCVVLLVQLLVLLVVLLPDPALLCSVLSSLVSVLLSLLVDVSSLLLQLADPPSDPSSVVSVVSVLVSLQSSQVVCVVVQFFDPQDHSLNVVLVSSVLSLVNVVQCVVDNSCSSVVVSVVVSVQGTRDPDDHDPDHGDDPVRSVVVSNVVHHPPPPPPPDPDDDDDDDDDDDDDDDD